Protein AF-A0A7X9G048-F1 (afdb_monomer)

pLDDT: mean 93.12, std 4.34, range [66.12, 98.5]

Structure (mmCIF, N/CA/C/O backbone):
data_AF-A0A7X9G048-F1
#
_entry.id   AF-A0A7X9G048-F1
#
loop_
_atom_site.group_PDB
_atom_site.id
_atom_site.type_symbol
_atom_site.label_atom_id
_atom_site.label_alt_id
_atom_site.label_comp_id
_atom_site.label_asym_id
_atom_site.label_entity_id
_atom_site.label_seq_id
_atom_site.pdbx_PDB_ins_code
_atom_site.Cartn_x
_atom_site.Cartn_y
_atom_site.Cartn_z
_atom_site.occupancy
_atom_site.B_iso_or_equiv
_atom_site.auth_seq_id
_atom_site.auth_comp_id
_atom_site.auth_asym_id
_atom_site.auth_atom_id
_atom_site.pdbx_PDB_model_num
ATOM 1 N N . MET A 1 1 ? -2.944 -0.901 25.483 1.00 92.25 1 MET A N 1
ATOM 2 C CA . MET A 1 1 ? -3.403 -1.793 24.409 1.00 92.25 1 MET A CA 1
ATOM 3 C C . MET A 1 1 ? -2.199 -2.464 23.780 1.00 92.25 1 MET A C 1
ATOM 5 O O . MET A 1 1 ? -1.238 -1.779 23.448 1.00 92.25 1 MET A O 1
ATOM 9 N N . GLU A 1 2 ? -2.254 -3.782 23.648 1.00 95.94 2 GLU A N 1
ATOM 10 C CA . GLU A 1 2 ? -1.214 -4.602 23.025 1.00 95.94 2 GLU A CA 1
ATOM 11 C C . GLU A 1 2 ? -1.831 -5.446 21.908 1.00 95.94 2 GLU A C 1
ATOM 13 O O . GLU A 1 2 ? -2.912 -6.010 22.075 1.00 95.94 2 GLU A O 1
ATOM 18 N N . ILE A 1 3 ? -1.167 -5.527 20.755 1.00 97.44 3 ILE A N 1
ATOM 19 C CA . ILE A 1 3 ? -1.635 -6.344 19.633 1.00 97.44 3 ILE A CA 1
ATOM 20 C C . ILE A 1 3 ? -1.095 -7.766 19.797 1.00 97.44 3 ILE A C 1
ATOM 22 O O . ILE A 1 3 ? 0.092 -8.014 19.612 1.00 97.44 3 ILE A O 1
ATOM 26 N N . ILE A 1 4 ? -1.983 -8.708 20.109 1.00 96.88 4 ILE A N 1
ATOM 27 C CA . ILE A 1 4 ? -1.645 -10.119 20.342 1.00 96.88 4 ILE A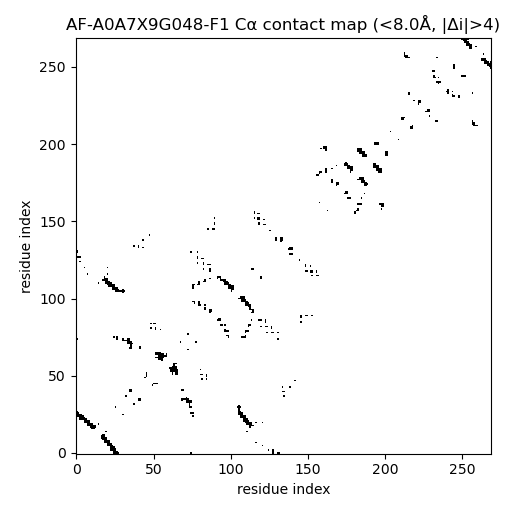 CA 1
ATOM 28 C C . ILE A 1 4 ? -1.464 -10.864 19.016 1.00 96.88 4 ILE A C 1
ATOM 30 O O . ILE A 1 4 ? -0.609 -11.739 18.882 1.00 96.88 4 ILE A O 1
ATOM 34 N N . LYS A 1 5 ? -2.326 -10.577 18.035 1.00 97.06 5 LYS A N 1
ATOM 35 C CA . LYS A 1 5 ? -2.372 -11.328 16.776 1.00 97.06 5 LYS A CA 1
ATOM 36 C C . LYS A 1 5 ? -2.860 -10.459 15.630 1.00 97.06 5 LYS A C 1
ATOM 38 O O . LYS A 1 5 ? -3.783 -9.673 15.817 1.00 97.06 5 LYS A O 1
ATOM 43 N N . ILE A 1 6 ? -2.290 -10.662 14.445 1.00 98.06 6 ILE A N 1
ATOM 44 C CA . ILE A 1 6 ? -2.688 -10.003 13.198 1.00 98.06 6 ILE A CA 1
ATOM 45 C C . ILE A 1 6 ? -2.916 -11.082 12.141 1.00 98.06 6 ILE A C 1
ATOM 47 O O . ILE A 1 6 ? -2.033 -11.894 11.872 1.00 98.06 6 ILE A O 1
ATOM 51 N N . GLU A 1 7 ? -4.111 -11.111 11.559 1.00 97.19 7 GLU A N 1
ATOM 52 C CA . GLU A 1 7 ? -4.518 -12.114 10.575 1.00 97.19 7 GLU A CA 1
ATOM 53 C C . GLU A 1 7 ? -5.131 -11.438 9.342 1.00 97.19 7 GLU A C 1
ATOM 55 O O . GLU A 1 7 ? -6.287 -11.003 9.389 1.00 97.19 7 GLU A O 1
ATOM 60 N N . PRO A 1 8 ? -4.382 -11.337 8.231 1.00 95.62 8 PRO A N 1
ATOM 61 C CA . PRO A 1 8 ? -4.899 -10.794 6.983 1.00 95.62 8 PRO A CA 1
ATOM 62 C C . PRO A 1 8 ? -5.761 -11.814 6.225 1.00 95.62 8 PRO A C 1
ATOM 64 O O . PRO A 1 8 ? -5.409 -12.985 6.078 1.00 95.62 8 PRO A O 1
ATOM 67 N N . PHE A 1 9 ? -6.877 -11.343 5.673 1.00 94.81 9 PHE A N 1
ATOM 68 C CA . PHE A 1 9 ? -7.759 -12.073 4.767 1.00 94.81 9 PHE A CA 1
ATOM 69 C C . PHE A 1 9 ? -7.752 -11.377 3.402 1.00 94.81 9 PHE A C 1
ATOM 71 O O . PHE A 1 9 ? -8.378 -10.337 3.229 1.00 94.81 9 PHE A O 1
ATOM 78 N N . LYS A 1 10 ? -7.079 -11.973 2.408 1.00 87.31 10 LYS A N 1
ATOM 79 C CA . LYS A 1 10 ? -6.816 -11.361 1.085 1.00 87.31 10 LYS A CA 1
ATOM 80 C C . LYS A 1 10 ? -8.028 -11.289 0.137 1.00 87.31 10 LYS A C 1
ATOM 82 O O . LYS A 1 10 ? -7.936 -10.714 -0.942 1.00 87.31 10 LYS A O 1
ATOM 87 N N . GLY A 1 11 ? -9.157 -11.899 0.489 1.00 84.88 11 GLY A N 1
ATOM 88 C CA . GLY A 1 11 ? -10.337 -11.994 -0.374 1.00 84.88 11 GLY A CA 1
ATOM 89 C C . GLY A 1 11 ? -11.613 -12.217 0.426 1.00 84.88 11 GLY A C 1
ATOM 90 O O . GLY A 1 11 ? -11.628 -11.982 1.632 1.00 84.88 11 GLY A O 1
ATOM 91 N N . ARG A 1 12 ? -12.681 -12.687 -0.234 1.00 88.56 12 ARG A N 1
ATOM 92 C CA . ARG A 1 12 ? -13.961 -12.988 0.431 1.00 88.56 12 ARG A CA 1
ATOM 93 C C . ARG A 1 12 ? -13.740 -13.925 1.619 1.00 88.56 12 ARG A C 1
ATOM 95 O O . ARG A 1 12 ? -13.120 -14.975 1.479 1.00 88.56 12 ARG A O 1
ATOM 102 N N . ASN A 1 13 ? -14.264 -13.537 2.770 1.00 93.50 13 ASN A N 1
ATOM 103 C CA . ASN A 1 13 ? -14.082 -14.232 4.035 1.00 93.50 13 ASN A CA 1
ATOM 104 C C . ASN A 1 13 ? -15.350 -14.107 4.896 1.00 93.50 13 ASN A C 1
ATOM 106 O O . ASN A 1 13 ? -16.338 -13.499 4.487 1.00 93.50 13 ASN A O 1
ATOM 110 N N . ILE A 1 14 ? -15.320 -14.694 6.092 1.00 94.50 14 ILE A N 1
ATOM 111 C CA . ILE A 1 14 ? -16.464 -14.719 7.017 1.00 94.50 14 ILE A CA 1
ATOM 112 C C . ILE A 1 14 ? -16.854 -13.337 7.569 1.00 94.50 14 ILE A C 1
ATOM 114 O O . ILE A 1 14 ? -17.956 -13.185 8.086 1.00 94.50 14 ILE A O 1
ATOM 118 N N . TYR A 1 15 ? -15.976 -12.336 7.468 1.00 93.75 15 TYR A N 1
ATOM 119 C CA . TYR A 1 15 ? -16.219 -10.982 7.969 1.00 93.75 15 TYR A CA 1
ATOM 120 C C . TYR A 1 15 ? -16.638 -10.008 6.872 1.00 93.75 15 TYR A C 1
ATOM 122 O O . TYR A 1 15 ? -17.399 -9.087 7.152 1.00 93.75 15 TYR A O 1
ATOM 130 N N . SER A 1 16 ? -16.117 -10.161 5.653 1.00 93.25 16 SER A N 1
ATOM 131 C CA . SER A 1 16 ? -16.371 -9.241 4.544 1.00 93.25 16 SER A CA 1
ATOM 132 C C . SER A 1 16 ? -16.173 -9.906 3.183 1.00 93.25 16 SER A C 1
ATOM 134 O O . SER A 1 16 ? -15.398 -10.849 3.013 1.00 93.25 16 SER A O 1
ATOM 136 N N . HIS A 1 17 ? -16.842 -9.363 2.166 1.00 91.25 17 HIS A N 1
ATOM 137 C CA . HIS A 1 17 ? -16.561 -9.696 0.769 1.00 91.25 17 HIS A CA 1
ATOM 138 C C . HIS A 1 17 ? -15.293 -9.015 0.227 1.00 91.25 17 HIS A C 1
ATOM 140 O O . HIS A 1 17 ? -14.876 -9.325 -0.891 1.00 91.25 17 HIS A O 1
ATOM 146 N N . ARG A 1 18 ? -14.700 -8.098 0.999 1.00 91.19 18 ARG A N 1
ATOM 147 C CA . ARG A 1 18 ? -13.472 -7.359 0.686 1.00 91.19 18 ARG A CA 1
ATOM 148 C C . ARG A 1 18 ? -12.297 -7.871 1.537 1.00 91.19 18 ARG A C 1
ATOM 150 O O . ARG A 1 18 ? -12.547 -8.539 2.547 1.00 91.19 18 ARG A O 1
ATOM 157 N N . PRO A 1 19 ? -11.040 -7.569 1.161 1.00 94.06 19 PRO A N 1
ATOM 158 C CA . PRO A 1 19 ? -9.888 -7.875 1.998 1.00 94.06 19 PRO A CA 1
ATOM 159 C C . PRO A 1 19 ? -9.966 -7.148 3.343 1.00 94.06 19 PRO A C 1
ATOM 161 O O . PRO A 1 19 ? -10.260 -5.953 3.387 1.00 94.06 19 PRO A O 1
ATOM 164 N N . VAL A 1 20 ? -9.729 -7.868 4.438 1.00 97.56 20 VAL A N 1
ATOM 165 C CA . VAL A 1 20 ? -9.747 -7.314 5.802 1.00 97.56 20 VAL A CA 1
ATOM 166 C C . VAL A 1 20 ? -8.634 -7.915 6.647 1.00 97.56 20 VAL A C 1
ATOM 168 O O . VAL A 1 20 ? -8.243 -9.059 6.428 1.00 97.56 20 VAL A O 1
ATOM 171 N N . ILE A 1 21 ? -8.149 -7.182 7.640 1.00 98.06 21 ILE A N 1
ATOM 172 C CA . ILE A 1 21 ? -7.293 -7.719 8.700 1.00 98.06 21 ILE A CA 1
ATOM 173 C C . ILE A 1 21 ? -8.158 -7.918 9.941 1.00 98.06 21 ILE A C 1
ATOM 175 O O . ILE A 1 21 ? -8.914 -7.023 10.311 1.00 98.06 21 ILE A O 1
ATOM 179 N N . ARG A 1 22 ? -8.043 -9.084 10.587 1.00 97.81 22 ARG A N 1
ATOM 180 C CA . ARG A 1 22 ? -8.502 -9.297 11.963 1.00 97.81 22 ARG A CA 1
ATOM 181 C C . ARG A 1 22 ? -7.307 -9.167 12.893 1.00 97.81 22 ARG A C 1
ATOM 183 O O . ARG A 1 22 ? -6.389 -9.982 12.832 1.00 97.81 22 ARG A O 1
ATOM 190 N N . ALA A 1 23 ? -7.351 -8.190 13.782 1.00 98.06 23 ALA A N 1
ATOM 191 C CA . ALA A 1 23 ? -6.406 -8.056 14.874 1.00 98.06 23 ALA A CA 1
ATOM 192 C C . ALA A 1 23 ? -7.049 -8.475 16.196 1.00 98.06 23 ALA A C 1
ATOM 194 O O . ALA A 1 23 ? -8.199 -8.130 16.456 1.00 98.06 23 ALA A O 1
ATOM 195 N N . ALA A 1 24 ? -6.323 -9.216 17.027 1.00 97.38 24 ALA A N 1
ATOM 196 C CA . ALA A 1 24 ? -6.672 -9.415 18.429 1.00 97.38 24 ALA A CA 1
ATOM 197 C C . ALA A 1 24 ? -5.854 -8.431 19.267 1.00 97.38 24 ALA A C 1
ATOM 199 O O . ALA A 1 24 ? -4.625 -8.453 19.198 1.00 97.38 24 ALA A O 1
ATOM 200 N N . ALA A 1 25 ? -6.531 -7.579 20.029 1.00 97.06 25 ALA A N 1
ATOM 201 C CA . ALA A 1 25 ? -5.918 -6.571 20.879 1.00 97.06 25 ALA A CA 1
ATOM 202 C C . ALA A 1 25 ? -6.322 -6.794 22.339 1.00 97.06 25 ALA A C 1
ATOM 204 O O . ALA A 1 25 ? -7.510 -6.931 22.628 1.00 97.06 25 ALA A O 1
ATOM 205 N N . ASP A 1 26 ? -5.345 -6.811 23.242 1.00 96.50 26 ASP A N 1
ATOM 206 C CA . ASP A 1 26 ? -5.576 -6.802 24.683 1.00 96.50 26 ASP A CA 1
ATOM 207 C C . ASP A 1 26 ? -5.651 -5.356 25.178 1.00 96.50 26 ASP A C 1
ATOM 209 O O . ASP A 1 26 ? -4.715 -4.567 25.005 1.00 96.50 26 ASP A O 1
ATOM 213 N N . LEU A 1 27 ? -6.777 -4.987 25.780 1.00 94.44 27 LEU A N 1
ATOM 214 C CA . LEU A 1 27 ? -6.971 -3.671 26.382 1.00 94.44 27 LEU A CA 1
ATOM 215 C C . LEU A 1 27 ? -6.442 -3.595 27.824 1.00 94.44 27 LEU A C 1
ATOM 217 O O . LEU A 1 27 ? -6.366 -2.495 28.376 1.00 94.44 27 LEU A O 1
ATOM 221 N N . GLY A 1 28 ? -6.037 -4.723 28.417 1.00 93.12 28 GLY A N 1
ATOM 222 C CA . GLY A 1 28 ? -5.557 -4.801 29.793 1.00 93.12 28 GLY A CA 1
ATOM 223 C C . GLY A 1 28 ? -6.611 -4.316 30.788 1.00 93.12 28 GLY A C 1
ATOM 224 O O . GLY A 1 28 ? -7.798 -4.593 30.636 1.00 93.12 28 GLY A O 1
ATOM 225 N N . GLU A 1 29 ? -6.193 -3.546 31.791 1.00 91.31 29 GLU A N 1
ATOM 226 C CA . GLU A 1 29 ? -7.087 -3.024 32.840 1.00 91.31 29 GLU A CA 1
ATOM 227 C C . GLU A 1 29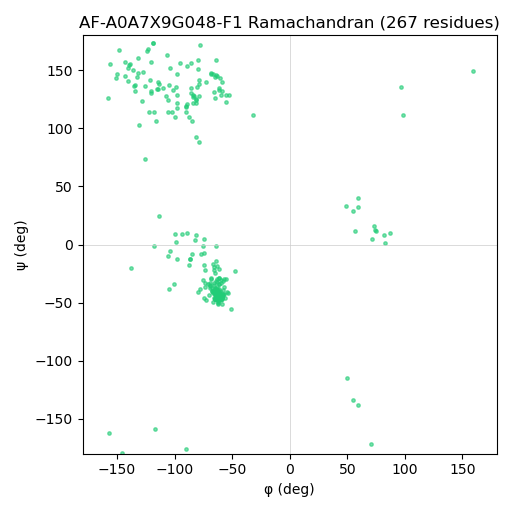 ? -8.139 -2.029 32.319 1.00 91.31 29 GLU A C 1
ATOM 229 O O . GLU A 1 29 ? -9.172 -1.831 32.952 1.00 91.31 29 GLU A O 1
ATOM 234 N N . LEU A 1 30 ? -7.918 -1.436 31.141 1.00 90.00 30 LEU A N 1
ATOM 235 C CA . LEU A 1 30 ? -8.809 -0.435 30.546 1.00 90.00 30 LEU A CA 1
ATOM 236 C C . LEU A 1 30 ? -9.903 -1.047 29.658 1.00 90.00 30 LEU A C 1
ATOM 238 O O . LEU A 1 30 ? -10.594 -0.320 28.943 1.00 90.00 30 LEU A O 1
ATOM 242 N N . TYR A 1 31 ? -10.072 -2.372 29.681 1.00 88.69 31 TYR A N 1
ATOM 243 C CA . TYR A 1 31 ? -11.005 -3.070 28.795 1.00 88.69 31 TYR A CA 1
ATOM 244 C C . TYR A 1 31 ? -12.468 -2.642 28.941 1.00 88.69 31 TYR A C 1
ATOM 246 O O . TYR A 1 31 ? -13.198 -2.666 27.950 1.00 88.69 31 TYR A O 1
ATOM 254 N N . ASP A 1 32 ? -12.869 -2.233 30.147 1.00 89.75 32 ASP A N 1
ATOM 255 C CA . ASP A 1 32 ? -14.199 -1.695 30.448 1.00 89.75 32 ASP A CA 1
ATOM 256 C C . ASP A 1 32 ? -14.144 -0.208 30.839 1.00 89.75 32 ASP A C 1
ATOM 258 O O . ASP A 1 32 ? -14.995 0.300 31.560 1.00 89.75 32 ASP A O 1
ATOM 262 N N . THR A 1 33 ? -13.113 0.518 30.392 1.00 93.19 33 THR A N 1
ATOM 263 C CA . THR A 1 33 ? -13.001 1.968 30.608 1.00 93.19 33 THR A CA 1
ATOM 264 C C . THR A 1 33 ? -13.441 2.723 29.350 1.00 93.19 33 THR A C 1
ATOM 266 O O . THR A 1 33 ? -12.724 2.710 28.344 1.00 93.19 33 THR A O 1
ATOM 269 N N . PRO A 1 34 ? -14.599 3.411 29.368 1.00 94.44 34 PRO A N 1
ATOM 270 C CA . PRO A 1 34 ? -15.012 4.280 28.273 1.00 94.44 34 PRO A CA 1
ATOM 271 C C . PRO A 1 34 ? -14.049 5.456 28.093 1.00 94.44 34 PRO A C 1
ATOM 273 O O . PRO A 1 34 ? -13.582 6.045 29.067 1.00 94.44 34 PRO A O 1
ATOM 276 N N . THR A 1 35 ? -13.833 5.883 26.852 1.00 93.88 35 THR A N 1
ATOM 277 C CA . THR A 1 35 ? -12.867 6.936 26.494 1.00 93.88 35 THR A CA 1
ATOM 278 C C . THR A 1 35 ? -13.121 8.267 27.195 1.00 93.88 35 THR A C 1
ATOM 280 O O . THR A 1 35 ? -12.169 8.947 27.556 1.00 93.88 35 THR A O 1
ATOM 283 N N . ARG A 1 36 ? -14.385 8.607 27.491 1.00 92.56 36 ARG A N 1
ATOM 284 C CA . ARG A 1 36 ? -14.753 9.809 28.267 1.00 92.56 36 ARG A CA 1
ATOM 285 C C . ARG A 1 36 ? -14.190 9.839 29.694 1.00 92.56 36 ARG A C 1
ATOM 287 O O . ARG A 1 36 ? -14.157 10.896 30.312 1.00 92.56 36 ARG A O 1
ATOM 294 N N . GLN A 1 37 ? -13.820 8.683 30.250 1.00 93.38 37 GLN A N 1
ATOM 295 C CA . GLN A 1 37 ? -13.204 8.581 31.577 1.00 93.38 37 GLN A CA 1
ATOM 296 C C . GLN A 1 37 ? -11.680 8.748 31.514 1.00 93.38 37 GLN A C 1
ATOM 298 O O . GLN A 1 37 ? -11.037 8.935 32.545 1.00 93.38 37 GLN A O 1
ATOM 303 N N . ILE A 1 38 ? -11.097 8.709 30.313 1.00 92.31 38 ILE A N 1
ATOM 304 C CA . ILE A 1 38 ? -9.676 8.938 30.083 1.00 92.31 38 ILE A CA 1
ATOM 305 C C . ILE A 1 38 ? -9.489 10.435 29.839 1.00 92.31 38 ILE A C 1
ATOM 307 O O . ILE A 1 38 ? -9.976 10.997 28.858 1.00 92.31 38 ILE A O 1
ATOM 311 N N . ARG A 1 39 ? -8.797 11.095 30.766 1.00 92.38 39 ARG A N 1
ATOM 312 C CA . ARG A 1 39 ? -8.645 12.552 30.778 1.00 92.38 39 ARG A CA 1
ATOM 313 C C . ARG A 1 39 ? -8.067 13.086 29.461 1.00 92.38 39 ARG A C 1
ATOM 315 O O . ARG A 1 39 ? -7.006 12.644 29.027 1.00 92.38 39 ARG A O 1
ATOM 322 N N . ASP A 1 40 ? -8.743 14.083 28.889 1.00 91.88 40 ASP A N 1
ATOM 323 C CA . ASP A 1 40 ? -8.389 14.796 27.651 1.00 91.88 40 ASP A CA 1
ATOM 324 C C . ASP A 1 40 ? -8.219 13.892 26.407 1.00 91.88 40 ASP A C 1
ATOM 326 O O . ASP A 1 40 ? -7.664 14.326 25.394 1.00 91.88 40 ASP A O 1
ATOM 330 N N . PHE A 1 41 ? -8.618 12.616 26.471 1.00 94.44 41 PHE A N 1
ATOM 331 C CA . PHE A 1 41 ? -8.329 11.646 25.413 1.00 94.44 41 PHE A CA 1
ATOM 332 C C . PHE A 1 41 ? -9.063 11.993 24.118 1.00 94.44 41 PHE A C 1
ATOM 334 O O . PHE A 1 41 ? -8.455 12.046 23.048 1.00 94.44 41 PHE A O 1
ATOM 341 N N . ASN A 1 42 ? -10.366 12.257 24.224 1.00 94.06 42 ASN A N 1
ATOM 342 C CA . ASN A 1 42 ? -11.228 12.530 23.081 1.00 94.06 42 ASN A CA 1
ATOM 343 C C . ASN A 1 42 ? -10.804 13.815 22.354 1.00 94.06 42 ASN A C 1
ATOM 345 O O . ASN A 1 42 ? -10.705 13.826 21.127 1.00 94.06 42 ASN A O 1
ATOM 349 N N . GLU A 1 43 ? -10.513 14.884 23.102 1.00 92.81 43 GLU A N 1
ATOM 350 C CA . GLU A 1 43 ? -10.098 16.169 22.542 1.00 92.81 43 GLU A CA 1
ATOM 351 C C . GLU A 1 43 ? -8.752 16.052 21.823 1.00 92.81 43 GLU A C 1
ATOM 353 O O . GLU A 1 43 ? -8.622 16.501 20.684 1.00 92.81 43 GLU A O 1
ATOM 358 N N . ARG A 1 44 ? -7.759 15.404 22.450 1.00 93.75 44 ARG A N 1
ATOM 359 C CA . ARG A 1 44 ? -6.430 15.201 21.844 1.00 93.75 44 ARG A CA 1
ATOM 360 C C . ARG A 1 44 ? -6.508 14.336 20.590 1.00 93.75 44 ARG A C 1
ATOM 362 O O . ARG A 1 44 ? -5.822 14.620 19.609 1.00 93.75 44 ARG A O 1
ATOM 369 N N . LEU A 1 45 ? -7.357 13.308 20.604 1.00 94.75 45 LEU A N 1
ATOM 370 C CA . LEU A 1 45 ? -7.570 12.437 19.455 1.00 94.75 45 LEU A CA 1
ATOM 371 C C . LEU A 1 45 ? -8.139 13.211 18.257 1.00 94.75 45 LEU A C 1
ATOM 373 O O . LEU A 1 45 ? -7.577 13.131 17.167 1.00 94.75 45 LEU A O 1
ATOM 377 N N . LEU A 1 46 ? -9.212 13.981 18.460 1.00 94.25 46 LEU A N 1
ATOM 378 C CA . LEU A 1 46 ? -9.850 14.757 17.389 1.00 94.25 46 LEU A CA 1
ATOM 379 C C . LEU A 1 46 ? -8.974 15.913 16.885 1.00 94.25 46 LEU A C 1
ATOM 381 O O . LEU A 1 46 ? -9.057 16.270 15.715 1.00 94.25 46 LEU A O 1
ATOM 385 N N . GLN A 1 47 ? -8.115 16.485 17.734 1.00 92.88 47 GLN A N 1
ATOM 386 C CA . GLN A 1 47 ? -7.131 17.483 17.299 1.00 92.88 47 GLN A CA 1
ATOM 387 C C . GLN A 1 47 ? -6.069 16.881 16.371 1.00 92.88 47 GLN A C 1
ATOM 389 O O . GLN A 1 47 ? -5.678 17.510 15.391 1.00 92.88 47 GLN A O 1
ATOM 394 N N . MET A 1 48 ? -5.602 15.670 16.677 1.00 93.56 48 MET A N 1
ATOM 395 C CA . MET A 1 48 ? -4.554 14.989 15.914 1.00 93.56 48 MET A CA 1
ATOM 396 C C . MET A 1 48 ? -5.079 14.365 14.614 1.00 93.56 48 MET A C 1
ATOM 398 O O . MET A 1 48 ? -4.394 14.389 13.592 1.00 93.56 48 MET A O 1
ATOM 402 N N . LEU A 1 49 ? -6.285 13.798 14.660 1.00 95.06 49 LEU A N 1
ATOM 403 C CA . LEU A 1 49 ? -6.943 13.106 13.554 1.00 95.06 49 LEU A CA 1
ATOM 404 C C . LEU A 1 49 ? -8.337 13.711 13.314 1.00 95.06 49 LEU A C 1
ATOM 406 O O . LEU A 1 49 ? -9.352 13.105 13.667 1.00 95.06 49 LEU A O 1
ATOM 410 N N . PRO A 1 50 ? -8.415 14.920 12.728 1.00 94.06 50 PRO A N 1
ATOM 411 C CA . PRO A 1 50 ? -9.676 15.642 12.583 1.00 94.06 50 PRO A CA 1
ATOM 412 C C . PRO A 1 50 ? -10.679 14.962 11.641 1.00 94.06 50 PRO A C 1
ATOM 414 O O . PRO A 1 50 ? -11.878 15.210 11.771 1.00 94.06 50 PRO A O 1
ATOM 417 N N . GLY A 1 51 ? -10.243 14.091 10.721 1.00 94.12 51 GLY A N 1
ATOM 418 C CA . GLY A 1 51 ? -11.151 13.342 9.843 1.00 94.12 51 GLY A CA 1
ATOM 419 C C . GLY A 1 51 ? -12.050 12.361 10.599 1.00 94.12 51 GLY A C 1
ATOM 420 O O . GLY A 1 51 ? -13.198 12.157 10.196 1.00 94.12 51 GLY A O 1
ATOM 421 N N . LEU A 1 52 ? -11.628 11.900 11.786 1.00 94.81 52 LEU A N 1
ATOM 422 C CA . LEU A 1 52 ? -12.461 11.093 12.686 1.00 94.81 52 LEU A CA 1
ATOM 423 C C . LEU A 1 52 ? -13.781 11.784 13.040 1.00 94.81 52 LEU A C 1
ATOM 425 O O . LEU A 1 52 ? -14.788 11.108 13.247 1.00 94.81 52 LEU A O 1
ATOM 429 N N . ALA A 1 53 ? -13.812 13.121 13.062 1.00 93.00 53 ALA A N 1
ATOM 430 C CA . ALA A 1 53 ? -15.027 13.880 13.340 1.00 93.00 53 ALA A CA 1
ATOM 431 C C . ALA A 1 53 ? -16.132 13.665 12.291 1.00 93.00 53 ALA A C 1
ATOM 433 O O . ALA A 1 53 ? -17.290 13.957 12.567 1.00 93.00 53 ALA A O 1
ATOM 434 N N . LYS A 1 54 ? -15.784 13.155 11.104 1.00 92.25 54 LYS A N 1
ATOM 435 C CA . LYS A 1 54 ? -16.711 12.859 10.003 1.00 92.25 54 LYS A CA 1
ATOM 436 C C . LYS A 1 54 ? -17.010 11.369 9.864 1.00 92.25 54 LYS A C 1
ATOM 438 O O . LYS A 1 54 ? -17.861 10.983 9.070 1.00 92.25 54 LYS A O 1
ATOM 443 N N . HIS A 1 55 ? -16.348 10.503 10.628 1.00 92.94 55 HIS A N 1
ATOM 444 C CA . HIS A 1 55 ? -16.531 9.063 10.482 1.00 92.94 55 HIS A CA 1
ATOM 445 C C . HIS A 1 55 ? -17.974 8.633 10.774 1.00 92.94 55 HIS A C 1
ATOM 447 O O . HIS A 1 55 ? -18.585 9.022 11.775 1.00 92.94 55 HIS A O 1
ATOM 453 N N . VAL A 1 56 ? -18.499 7.783 9.892 1.00 88.62 56 VAL A N 1
ATOM 454 C CA . VAL A 1 56 ? -19.775 7.092 10.079 1.00 88.62 56 VAL A CA 1
ATOM 455 C C . VAL A 1 56 ? -19.520 5.847 10.924 1.00 88.62 56 VAL A C 1
ATOM 457 O O . VAL A 1 56 ? -18.647 5.047 10.593 1.00 88.62 56 VAL A O 1
ATOM 460 N N . CYS A 1 57 ? -20.282 5.661 12.001 1.00 86.81 57 CYS A N 1
ATOM 461 C CA . CYS A 1 57 ? -20.242 4.441 12.814 1.00 86.81 57 CYS A CA 1
ATOM 462 C C . CYS A 1 57 ? -21.602 3.716 12.775 1.00 86.81 57 CYS A C 1
ATOM 464 O O . CYS A 1 57 ? -22.429 3.958 11.897 1.00 86.81 57 CYS A O 1
ATOM 466 N N . SER A 1 58 ? -21.875 2.857 13.763 1.00 78.94 58 SER A N 1
ATOM 467 C CA . SER A 1 58 ? -23.172 2.196 13.986 1.00 78.94 58 SER A CA 1
ATOM 468 C C . SER A 1 58 ? -24.417 3.098 13.929 1.00 78.94 58 SER A C 1
ATOM 470 O O . SER A 1 58 ? -25.504 2.574 13.711 1.00 78.94 58 SER A O 1
ATOM 472 N N . LEU A 1 59 ? -24.285 4.412 14.139 1.00 78.38 59 LEU A N 1
ATOM 473 C CA . LEU A 1 59 ? -25.394 5.372 14.064 1.00 78.38 59 LEU A CA 1
ATOM 474 C C . LEU A 1 59 ? -25.841 5.680 12.621 1.00 78.38 59 LEU A C 1
ATOM 476 O O . LEU A 1 59 ? -26.959 6.139 12.412 1.00 78.38 59 LEU A O 1
ATOM 480 N N . GLY A 1 60 ? -25.008 5.382 11.617 1.00 85.75 60 GLY A N 1
ATOM 481 C CA . GLY A 1 60 ? -25.396 5.425 10.204 1.00 85.75 60 GLY A CA 1
ATOM 482 C C . GLY A 1 60 ? -25.363 6.802 9.530 1.00 85.75 60 GLY A C 1
ATOM 483 O O . GLY A 1 60 ? -25.799 6.904 8.386 1.00 85.75 60 GLY A O 1
ATOM 484 N N . TYR A 1 61 ? -24.834 7.839 10.186 1.00 86.81 61 TYR A N 1
ATOM 485 C CA . TYR A 1 61 ? -24.641 9.177 9.609 1.00 86.81 61 TYR A CA 1
ATOM 486 C C . TYR A 1 61 ? -23.231 9.735 9.858 1.00 86.81 61 TYR A C 1
ATOM 488 O O . TYR A 1 61 ? -22.504 9.266 10.739 1.00 86.81 61 TYR A O 1
ATOM 496 N N . GLU A 1 62 ? -22.844 10.729 9.051 1.00 91.56 62 GLU A N 1
ATOM 497 C CA . GLU A 1 62 ? -21.555 11.429 9.141 1.00 91.56 62 GLU A CA 1
ATOM 498 C C . GLU A 1 62 ? -21.397 12.102 10.510 1.00 91.56 62 GLU A C 1
ATOM 500 O O . GLU A 1 62 ? -22.285 12.818 10.966 1.00 91.56 62 GLU A O 1
ATOM 505 N N . GLY A 1 63 ? -20.270 11.849 11.175 1.00 89.94 63 GLY A N 1
ATOM 506 C CA . GLY A 1 63 ? -19.997 12.349 12.525 1.00 89.94 63 GLY A CA 1
ATOM 507 C C . GLY A 1 63 ? -20.606 11.529 13.660 1.00 89.94 63 GLY A C 1
ATOM 508 O O . GLY A 1 63 ? -20.349 11.824 14.828 1.00 89.94 63 GLY A O 1
ATOM 509 N N . GLY A 1 64 ? -21.308 10.433 13.350 1.00 90.50 64 GLY A N 1
ATOM 510 C CA . GLY A 1 64 ? -21.794 9.496 14.363 1.00 90.50 64 GLY A CA 1
ATOM 511 C C . GLY A 1 64 ? -20.674 8.926 15.247 1.00 90.50 64 GLY A C 1
ATOM 512 O O . GLY A 1 64 ? -20.895 8.664 16.428 1.00 90.50 64 GLY A O 1
ATOM 513 N N . PHE A 1 65 ? -19.444 8.785 14.733 1.00 93.44 65 PHE A N 1
ATOM 514 C CA . PHE A 1 65 ? -18.314 8.373 15.572 1.00 93.44 65 PHE A CA 1
ATOM 515 C C . PHE A 1 65 ? -17.942 9.424 16.630 1.00 93.44 65 PHE A C 1
ATOM 517 O O . PHE A 1 65 ? -17.694 9.05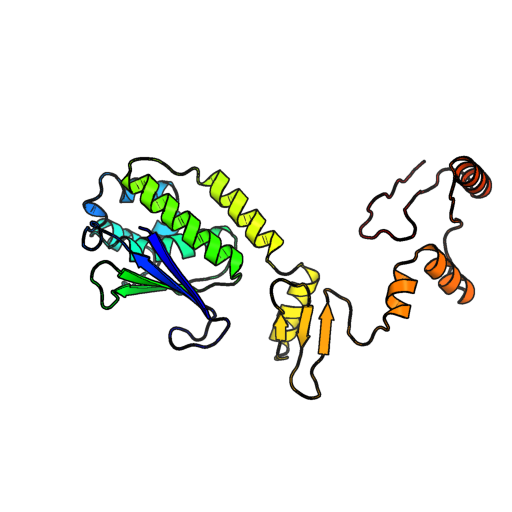9 17.776 1.00 93.44 65 PHE A O 1
ATOM 524 N N . ALA A 1 66 ? -17.937 10.715 16.283 1.00 92.50 66 ALA A N 1
ATOM 525 C CA . ALA A 1 66 ? -17.624 11.789 17.228 1.00 92.50 66 ALA A CA 1
ATOM 526 C C . ALA A 1 66 ? -18.651 11.860 18.366 1.00 92.50 66 ALA A C 1
ATOM 528 O O . ALA A 1 66 ? -18.284 12.049 19.526 1.00 92.50 66 ALA A O 1
ATOM 529 N N . GLU A 1 67 ? -19.925 11.633 18.046 1.00 92.38 67 GLU A N 1
ATOM 530 C CA . GLU A 1 67 ? -20.992 11.523 19.040 1.00 92.38 67 GLU A CA 1
ATOM 531 C C . GLU A 1 67 ? -20.764 10.332 19.981 1.00 92.38 67 GLU A C 1
ATOM 533 O O . GLU A 1 67 ? -20.745 10.504 21.199 1.00 92.38 67 GLU A O 1
ATOM 538 N N . ARG A 1 68 ? -20.461 9.141 19.442 1.00 92.50 68 ARG A N 1
ATOM 539 C CA . ARG A 1 68 ? -20.119 7.961 20.263 1.00 92.50 68 ARG A CA 1
ATOM 540 C C . ARG A 1 68 ? -18.871 8.168 21.112 1.00 92.50 68 ARG A C 1
ATOM 542 O O . ARG A 1 68 ? -18.781 7.640 22.220 1.00 92.50 68 ARG A O 1
ATOM 549 N N . LEU A 1 69 ? -17.903 8.922 20.604 1.00 93.00 69 LEU A N 1
ATOM 550 C CA . LEU A 1 69 ? -16.701 9.278 21.341 1.00 93.00 69 LEU A CA 1
ATOM 551 C C . LEU A 1 69 ? -17.056 10.156 22.554 1.00 93.00 69 LEU A C 1
ATOM 553 O O . LEU A 1 69 ? -16.580 9.876 23.656 1.00 93.00 69 LEU A O 1
ATOM 557 N N . ALA A 1 70 ? -17.945 11.142 22.380 1.00 91.50 70 ALA A N 1
ATOM 558 C CA . ALA A 1 70 ? -18.453 11.999 23.454 1.00 91.50 70 ALA A CA 1
ATOM 559 C C . ALA A 1 70 ? -19.306 11.233 24.485 1.00 91.50 70 ALA A C 1
ATOM 561 O O . ALA A 1 70 ? -19.152 11.444 25.690 1.00 91.50 70 ALA A O 1
ATOM 562 N N . GLU A 1 71 ? -20.151 10.295 24.043 1.00 92.50 71 GLU A N 1
ATOM 563 C CA . GLU A 1 71 ? -20.892 9.387 24.936 1.00 92.50 71 GLU A CA 1
ATOM 564 C C . GLU A 1 71 ? -19.962 8.499 25.775 1.00 92.50 71 GLU A C 1
ATOM 566 O O . GLU A 1 71 ? -20.305 8.126 26.902 1.00 92.50 71 GLU A O 1
ATOM 571 N N . GLY A 1 72 ? -18.778 8.198 25.239 1.00 91.62 72 GLY A N 1
ATOM 572 C CA . GLY A 1 72 ? -17.810 7.256 25.776 1.00 91.62 72 GLY A CA 1
ATOM 573 C C . GLY A 1 72 ? -17.914 5.908 25.071 1.00 91.62 72 GLY A C 1
ATOM 574 O O . GLY A 1 72 ? -18.867 5.158 25.268 1.00 91.62 72 GLY A O 1
ATOM 575 N N . THR A 1 73 ? -16.888 5.573 24.292 1.00 93.50 73 THR A N 1
ATOM 576 C CA . THR A 1 73 ? -16.740 4.273 23.620 1.00 93.50 73 THR A CA 1
ATOM 577 C C . THR A 1 73 ? -15.475 3.562 24.108 1.00 93.50 73 THR A C 1
ATOM 579 O O . THR A 1 73 ? -14.693 4.137 24.853 1.00 93.50 73 THR A O 1
ATOM 582 N N . TYR A 1 74 ? -15.248 2.313 23.707 1.00 94.50 74 TYR A N 1
ATOM 583 C CA . TYR A 1 74 ? -14.069 1.538 24.106 1.00 94.50 74 TYR A CA 1
ATOM 584 C C . TYR A 1 74 ? -12.877 1.718 23.159 1.00 94.50 74 TYR A C 1
ATOM 586 O O . TYR A 1 74 ? -13.052 1.959 21.961 1.00 94.50 74 TYR A O 1
ATOM 594 N N . LEU A 1 75 ? -11.664 1.533 23.690 1.00 95.62 75 LEU A N 1
ATOM 595 C CA . LEU A 1 75 ? -10.395 1.749 22.980 1.00 95.62 75 LEU A CA 1
ATOM 596 C C . LEU A 1 75 ? -10.258 0.922 21.696 1.00 95.62 75 LEU A C 1
ATOM 598 O O . LEU A 1 75 ? -9.746 1.434 20.707 1.00 95.62 75 LEU A O 1
ATOM 602 N N . ALA A 1 76 ? -10.755 -0.317 21.670 1.00 95.88 76 ALA A N 1
ATOM 603 C CA . ALA A 1 76 ? -10.711 -1.146 20.464 1.00 95.88 76 ALA A CA 1
ATOM 604 C C . ALA A 1 76 ? -11.550 -0.555 19.312 1.00 95.88 76 ALA A C 1
ATOM 606 O O . ALA A 1 76 ? -11.116 -0.562 18.163 1.00 95.88 76 ALA A O 1
ATOM 607 N N . HIS A 1 77 ? -12.714 0.026 19.624 1.00 95.88 77 HIS A N 1
ATOM 608 C CA . HIS A 1 77 ? -13.554 0.708 18.633 1.00 95.88 77 HIS A CA 1
ATOM 609 C C . HIS A 1 77 ? -12.918 2.024 18.167 1.00 95.88 77 HIS A C 1
ATOM 611 O O . HIS A 1 77 ? -13.025 2.388 17.000 1.00 95.88 77 HIS A O 1
ATOM 617 N N . VAL A 1 78 ? -12.204 2.725 19.053 1.00 96.69 78 VAL A N 1
ATOM 618 C CA . VAL A 1 78 ? -11.401 3.889 18.655 1.00 96.69 78 VAL A CA 1
ATOM 619 C C . VAL A 1 78 ? -10.271 3.476 17.714 1.00 96.69 78 VAL A C 1
ATOM 621 O O . VAL A 1 78 ? -10.095 4.097 16.670 1.00 96.69 78 VAL A O 1
ATOM 624 N N . ALA A 1 79 ? -9.544 2.410 18.052 1.00 97.56 79 ALA A N 1
ATOM 625 C CA . ALA A 1 79 ? -8.447 1.896 17.245 1.00 97.56 79 ALA A CA 1
ATOM 626 C C . ALA A 1 79 ? -8.908 1.539 15.825 1.00 97.56 79 ALA A C 1
ATOM 628 O O . ALA A 1 79 ? -8.242 1.905 14.862 1.00 97.56 79 ALA A O 1
ATOM 629 N N . GLU A 1 80 ? -10.075 0.905 15.685 1.00 97.69 80 GLU A N 1
ATOM 630 C CA . GLU A 1 80 ? -10.710 0.631 14.390 1.00 97.69 80 GLU A CA 1
ATOM 631 C C . GLU A 1 80 ? -10.810 1.886 13.511 1.00 97.69 80 GLU A C 1
ATOM 633 O O . GLU A 1 80 ? -10.300 1.910 12.389 1.00 97.69 80 GLU A O 1
ATOM 638 N N . HIS A 1 81 ? -11.427 2.950 14.030 1.00 97.69 81 HIS A N 1
ATOM 639 C CA . HIS A 1 81 ? -11.612 4.186 13.276 1.00 97.69 81 HIS A CA 1
ATOM 640 C C . HIS A 1 81 ? -10.294 4.925 13.030 1.00 97.69 81 HIS A C 1
ATOM 642 O O . HIS A 1 81 ? -10.125 5.494 11.955 1.00 97.69 81 HIS A O 1
ATOM 648 N N . MET A 1 82 ? -9.346 4.887 13.971 1.00 98.00 82 MET A N 1
ATOM 649 C CA . MET A 1 82 ? -8.013 5.461 13.767 1.00 98.00 82 MET A CA 1
ATOM 650 C C . MET A 1 82 ? -7.256 4.757 12.637 1.00 98.00 82 MET A C 1
ATOM 652 O O . MET A 1 82 ? -6.625 5.425 11.825 1.00 98.00 82 MET A O 1
ATOM 656 N N . VAL A 1 83 ? -7.338 3.425 12.543 1.00 98.19 83 VAL A N 1
ATOM 657 C CA . VAL A 1 83 ? -6.691 2.671 11.458 1.00 98.19 83 VAL A CA 1
ATOM 658 C C . VAL A 1 83 ? -7.308 3.022 10.105 1.00 98.19 83 VAL A C 1
ATOM 660 O O . VAL A 1 83 ? -6.578 3.202 9.131 1.00 98.19 83 VAL A O 1
ATOM 663 N N . LEU A 1 84 ? -8.635 3.152 10.028 1.00 97.69 84 LEU A N 1
ATOM 664 C CA . LEU A 1 84 ? -9.312 3.584 8.801 1.00 97.69 84 LEU A CA 1
ATOM 665 C C . LEU A 1 84 ? -8.924 5.017 8.404 1.00 97.69 84 LEU A C 1
ATOM 667 O O . LEU A 1 84 ? -8.633 5.255 7.236 1.00 97.69 84 LEU A O 1
ATOM 671 N N . GLU A 1 85 ? -8.846 5.941 9.365 1.00 97.75 85 GLU A N 1
ATOM 672 C CA . GLU A 1 85 ? -8.429 7.330 9.122 1.00 97.75 85 GLU A CA 1
ATOM 673 C C . GLU A 1 85 ? -6.983 7.406 8.617 1.00 97.75 85 GLU A C 1
ATOM 675 O O . GLU A 1 85 ? -6.714 8.074 7.621 1.00 97.75 85 GLU A O 1
ATOM 680 N N . LEU A 1 86 ? -6.041 6.690 9.249 1.00 97.94 86 LEU A N 1
ATOM 681 C CA . LEU A 1 86 ? -4.648 6.668 8.790 1.00 97.94 86 LEU A CA 1
ATOM 682 C C . LEU A 1 86 ? -4.532 6.104 7.371 1.00 97.94 86 LEU A C 1
ATOM 684 O O . LEU A 1 86 ? -3.810 6.667 6.553 1.00 97.94 86 LEU A O 1
ATOM 688 N N . GLN A 1 87 ? -5.275 5.043 7.045 1.00 97.88 87 GLN A N 1
ATOM 689 C CA . GLN A 1 87 ? -5.329 4.530 5.675 1.00 97.88 87 GLN A CA 1
ATOM 690 C C . GLN A 1 87 ? -5.921 5.559 4.696 1.00 97.88 87 GLN A C 1
ATOM 692 O O . GLN A 1 87 ? -5.392 5.719 3.596 1.00 97.88 87 GLN A O 1
ATOM 697 N N . GLY A 1 88 ? -6.963 6.292 5.100 1.00 96.50 88 GLY A N 1
ATOM 698 C CA . GLY A 1 88 ? -7.557 7.371 4.308 1.00 96.50 88 GLY A CA 1
ATOM 699 C C . GLY A 1 88 ? -6.584 8.522 4.037 1.00 96.50 88 GLY A C 1
ATOM 700 O O . GLY A 1 88 ? -6.496 8.998 2.907 1.00 96.50 88 GLY A O 1
ATOM 701 N N . ILE A 1 89 ? -5.777 8.912 5.030 1.00 96.31 89 ILE A N 1
ATOM 702 C CA . ILE A 1 89 ? -4.709 9.918 4.882 1.00 96.31 89 ILE A CA 1
ATOM 703 C C . ILE A 1 89 ? -3.657 9.473 3.854 1.00 96.31 89 ILE A C 1
ATOM 705 O O . ILE A 1 89 ? -3.132 10.304 3.115 1.00 96.31 89 ILE A O 1
ATOM 709 N N . LEU A 1 90 ? -3.375 8.169 3.763 1.00 94.81 90 LEU A N 1
ATOM 710 C CA . LEU A 1 90 ? -2.488 7.592 2.742 1.00 94.81 90 LEU A CA 1
ATOM 711 C C . LEU A 1 90 ? -3.136 7.509 1.346 1.00 94.81 90 LEU A C 1
ATOM 713 O O . LEU A 1 90 ? -2.487 7.069 0.399 1.00 94.81 90 LEU A O 1
ATOM 717 N N . GLY A 1 91 ? -4.400 7.919 1.205 1.00 94.44 91 GLY A N 1
ATOM 718 C CA . GLY A 1 91 ? -5.152 7.887 -0.049 1.00 94.44 91 GLY A CA 1
ATOM 719 C C . GLY A 1 91 ? -5.864 6.562 -0.326 1.00 94.44 91 GLY A C 1
ATOM 720 O O . GLY A 1 91 ? -6.374 6.370 -1.429 1.00 94.44 91 GLY A O 1
ATOM 721 N N . PHE A 1 92 ? -5.917 5.636 0.639 1.00 93.94 92 PHE A N 1
ATOM 722 C CA . PHE A 1 92 ? -6.647 4.384 0.460 1.00 93.94 92 PHE A CA 1
ATOM 723 C C . PHE A 1 92 ? -8.143 4.569 0.717 1.00 93.94 92 PHE A C 1
ATOM 725 O O . PHE A 1 92 ? -8.567 4.954 1.802 1.00 93.94 92 PHE A O 1
ATOM 732 N N . ASP A 1 93 ? -8.947 4.201 -0.278 1.00 93.38 93 ASP A N 1
ATOM 733 C CA . ASP A 1 93 ? -10.405 4.172 -0.179 1.00 93.38 93 ASP A CA 1
ATOM 734 C C . ASP A 1 93 ? -10.877 2.913 0.576 1.00 93.38 93 ASP A C 1
ATOM 736 O O . ASP A 1 93 ? -11.075 1.844 -0.019 1.00 93.38 93 ASP A O 1
ATOM 740 N N . VAL A 1 94 ? -10.964 3.015 1.908 1.00 94.75 94 VAL A N 1
ATOM 741 C CA . VAL A 1 94 ? -11.403 1.949 2.826 1.00 94.75 94 VAL A CA 1
ATOM 742 C C . VAL A 1 94 ? -12.383 2.491 3.861 1.00 94.75 94 VAL A C 1
ATOM 744 O O . VAL A 1 94 ? -12.180 3.559 4.435 1.00 94.75 94 VAL A O 1
ATOM 747 N N . HIS A 1 95 ? -13.458 1.745 4.118 1.00 93.00 95 HIS A N 1
ATOM 748 C CA . HIS A 1 95 ? -14.538 2.218 4.997 1.00 93.00 95 HIS A CA 1
ATOM 749 C C . HIS A 1 95 ? -15.070 1.155 5.953 1.00 93.00 95 HIS A C 1
ATOM 751 O O . HIS A 1 95 ? -15.730 1.486 6.935 1.00 93.00 95 HIS A O 1
ATOM 757 N N . TYR A 1 96 ? -14.843 -0.127 5.664 1.00 95.06 96 TYR A N 1
ATOM 758 C CA . TYR A 1 96 ? -15.391 -1.189 6.494 1.00 95.06 96 TYR A CA 1
ATOM 759 C C . TYR A 1 96 ? -14.528 -1.425 7.738 1.00 95.06 96 TYR A C 1
ATOM 761 O O . TYR A 1 96 ? -13.357 -1.791 7.632 1.00 95.06 96 TYR A O 1
ATOM 769 N N . GLY A 1 97 ? -15.148 -1.277 8.906 1.00 95.31 97 GLY A N 1
ATOM 770 C CA . GLY A 1 97 ? -14.592 -1.596 10.214 1.00 95.31 97 GLY A CA 1
ATOM 771 C C . GLY A 1 97 ? -15.617 -2.332 11.077 1.00 95.31 97 GLY A C 1
ATOM 772 O O . GLY A 1 97 ? -16.832 -2.190 10.888 1.00 95.31 97 GLY A O 1
ATOM 773 N N . LYS A 1 98 ? -15.137 -3.194 11.979 1.00 94.94 98 LYS A N 1
ATOM 774 C CA . LYS A 1 98 ? -15.972 -3.847 12.984 1.00 94.94 98 LYS A CA 1
ATOM 775 C C . LYS A 1 98 ? -15.170 -4.325 14.190 1.00 94.94 98 LYS A C 1
ATOM 777 O O . LYS A 1 98 ? -14.286 -5.165 14.056 1.00 94.94 98 LYS A O 1
ATOM 782 N N . THR A 1 99 ? -15.598 -3.911 15.377 1.00 94.56 99 THR A N 1
ATOM 783 C CA . THR A 1 99 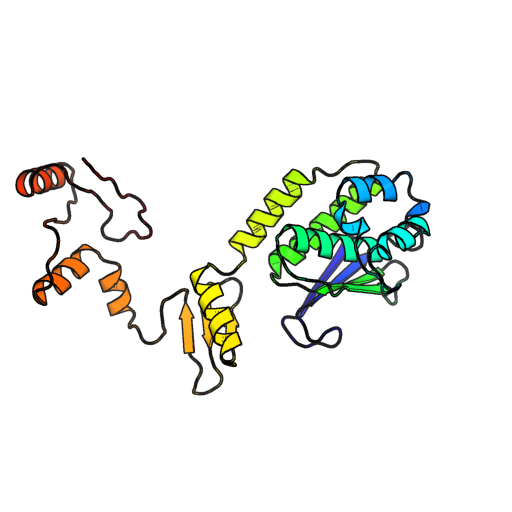? -14.994 -4.327 16.648 1.00 94.56 99 THR A CA 1
ATOM 784 C C . THR A 1 99 ? -15.922 -5.237 17.440 1.00 94.56 99 THR A C 1
ATOM 786 O O . THR A 1 99 ? -17.119 -4.963 17.564 1.00 94.56 99 THR A O 1
ATOM 789 N N . ARG A 1 100 ? -15.401 -6.340 17.983 1.00 92.25 100 ARG A N 1
ATOM 790 C CA . ARG A 1 100 ? -16.154 -7.296 18.810 1.00 92.25 100 ARG A CA 1
ATOM 791 C C . ARG A 1 100 ? -15.303 -7.781 19.978 1.00 92.25 100 ARG A C 1
ATOM 793 O O . ARG A 1 100 ? -14.120 -8.024 19.792 1.00 92.25 100 ARG A O 1
ATOM 800 N N . ALA A 1 101 ? -15.903 -7.940 21.154 1.00 91.50 101 ALA A N 1
ATOM 801 C CA . ALA A 1 101 ? -15.240 -8.608 22.271 1.00 91.50 101 ALA A CA 1
ATOM 802 C C . ALA A 1 101 ? -14.991 -10.088 21.927 1.00 91.50 101 ALA A C 1
ATOM 804 O O . ALA A 1 101 ? -15.797 -10.702 21.220 1.00 91.50 101 ALA A O 1
ATOM 805 N N . ALA A 1 102 ? -13.867 -10.629 22.389 1.00 89.69 102 ALA A N 1
ATOM 806 C CA . ALA A 1 102 ? -13.565 -12.055 22.349 1.00 89.69 102 ALA A CA 1
ATOM 807 C C . ALA A 1 102 ? -14.067 -12.749 23.633 1.00 89.69 102 ALA A C 1
ATOM 809 O O . ALA A 1 102 ? -14.700 -12.122 24.480 1.00 89.69 102 ALA A O 1
ATOM 810 N N . ASP A 1 103 ? -13.781 -14.047 23.780 1.00 84.88 103 ASP A N 1
ATOM 811 C CA . ASP A 1 103 ? -14.206 -14.830 24.953 1.00 84.88 103 ASP A CA 1
ATOM 812 C C . ASP A 1 103 ? -13.560 -14.338 26.262 1.00 84.88 103 ASP A C 1
ATOM 814 O O . ASP A 1 103 ? -14.160 -14.427 27.332 1.00 84.88 103 ASP A O 1
ATOM 818 N N . ALA A 1 104 ? -12.334 -13.809 26.183 1.00 84.88 104 ALA A N 1
ATOM 819 C CA . ALA A 1 104 ? -11.667 -13.172 27.311 1.00 84.88 104 ALA A CA 1
ATOM 820 C C . ALA A 1 104 ? -12.072 -11.689 27.401 1.00 84.88 104 ALA A C 1
ATOM 822 O O . ALA A 1 104 ? -12.026 -10.993 26.385 1.00 84.88 104 ALA A O 1
ATOM 823 N N . PRO A 1 105 ? -12.395 -11.168 28.600 1.00 83.62 105 PRO A N 1
ATOM 824 C CA . PRO A 1 105 ? -13.001 -9.844 28.758 1.00 83.62 105 PRO A CA 1
ATOM 825 C C . PRO A 1 105 ? -12.105 -8.691 28.288 1.00 83.62 105 PRO A C 1
ATOM 827 O O . PRO A 1 105 ? -12.615 -7.677 27.816 1.00 83.62 105 PRO A O 1
ATOM 830 N N . SER A 1 106 ? -10.780 -8.840 28.374 1.00 92.94 106 SER A N 1
ATOM 831 C CA . SER A 1 106 ? -9.837 -7.804 27.945 1.00 92.94 106 SER A CA 1
ATOM 832 C C . SER A 1 106 ? -9.475 -7.854 26.462 1.00 92.94 106 SER A C 1
ATOM 834 O O . SER A 1 106 ? -8.917 -6.889 25.937 1.00 92.94 106 SER A O 1
ATOM 836 N N . ILE A 1 107 ? -9.818 -8.943 25.767 1.00 95.56 107 ILE A N 1
ATOM 837 C CA . ILE A 1 107 ? -9.413 -9.177 24.383 1.00 95.56 107 ILE A CA 1
ATOM 838 C C . ILE A 1 107 ? -10.536 -8.766 23.436 1.00 95.56 107 ILE A C 1
ATOM 840 O O . ILE A 1 107 ? -11.672 -9.226 23.534 1.00 95.56 107 ILE A O 1
ATOM 844 N N . TYR A 1 108 ? -10.188 -7.944 22.452 1.00 96.50 108 TYR A N 1
ATOM 845 C CA . TYR A 1 108 ? -11.091 -7.499 21.402 1.00 96.50 108 TYR A CA 1
ATOM 846 C C . TYR A 1 108 ? -10.557 -7.882 20.026 1.00 96.50 108 TYR A C 1
ATOM 848 O O . TYR A 1 108 ? -9.364 -7.789 19.741 1.00 96.50 108 TYR A O 1
ATOM 856 N N . HIS A 1 109 ? -11.466 -8.281 19.145 1.00 97.06 109 HIS A N 1
ATOM 857 C CA . HIS A 1 109 ? -11.219 -8.413 17.723 1.00 97.06 109 HIS A CA 1
ATOM 858 C C . HIS A 1 109 ? -11.546 -7.105 17.013 1.00 97.06 109 HIS A C 1
ATOM 860 O O . HIS A 1 109 ? -12.697 -6.667 17.021 1.00 97.06 109 HIS A O 1
ATOM 866 N N . ILE A 1 110 ? -10.540 -6.525 16.369 1.00 97.88 110 ILE A N 1
ATOM 867 C CA . ILE A 1 110 ? -10.655 -5.346 15.514 1.00 97.88 110 ILE A CA 1
ATOM 868 C C . ILE A 1 110 ? -10.536 -5.836 14.073 1.00 97.88 110 ILE A C 1
ATOM 870 O O . ILE A 1 110 ? -9.500 -6.369 13.677 1.00 97.88 110 ILE A O 1
ATOM 874 N N . ILE A 1 111 ? -11.609 -5.705 13.300 1.00 98.00 111 ILE A N 1
ATOM 875 C CA . ILE A 1 111 ? -11.640 -6.057 11.884 1.00 98.00 111 ILE A CA 1
ATOM 876 C C . ILE A 1 111 ? -11.682 -4.770 11.070 1.00 98.00 111 ILE A C 1
ATOM 878 O O . ILE A 1 111 ? -12.560 -3.946 11.298 1.00 98.00 111 ILE A O 1
ATOM 882 N N . PHE A 1 112 ? -10.783 -4.606 10.103 1.00 98.00 112 PHE A N 1
ATOM 883 C CA . PHE A 1 112 ? -10.769 -3.434 9.223 1.00 98.00 112 PHE A CA 1
ATOM 884 C C . PHE A 1 112 ? -10.378 -3.800 7.791 1.00 98.00 112 PHE A C 1
ATOM 886 O O . PHE A 1 112 ? -9.577 -4.707 7.559 1.00 98.00 112 PHE A O 1
ATOM 893 N N . GLU A 1 113 ? -10.975 -3.112 6.822 1.00 97.31 113 GLU A N 1
ATOM 894 C CA . GLU A 1 113 ? -10.643 -3.219 5.401 1.00 97.31 113 GLU A CA 1
ATOM 895 C C . GLU A 1 113 ? -9.257 -2.647 5.101 1.00 97.31 113 GLU A C 1
ATOM 897 O O . GLU A 1 113 ? -8.818 -1.683 5.731 1.00 97.31 113 GLU A O 1
ATOM 902 N N . TYR A 1 114 ? -8.584 -3.240 4.113 1.00 95.81 114 TYR A N 1
ATOM 903 C CA . TYR A 1 114 ? -7.312 -2.741 3.605 1.00 95.81 114 TYR A CA 1
ATOM 904 C C . TYR A 1 114 ? -7.216 -2.836 2.079 1.00 95.81 114 TYR A C 1
ATOM 906 O O . TYR A 1 114 ? -7.823 -3.700 1.441 1.00 95.81 114 TYR A O 1
ATOM 914 N N . LYS A 1 115 ? -6.388 -1.962 1.498 1.00 91.12 115 LYS A N 1
ATOM 915 C CA . LYS A 1 115 ? -5.917 -2.059 0.102 1.00 91.12 115 LYS A CA 1
ATOM 916 C C . LYS A 1 115 ? -4.471 -2.537 0.027 1.00 91.12 115 LYS A C 1
ATOM 918 O O . LYS A 1 115 ? -4.137 -3.356 -0.822 1.00 91.12 115 LYS A O 1
ATOM 923 N N . ASN A 1 116 ? -3.638 -2.070 0.955 1.00 91.94 116 ASN A N 1
ATOM 924 C CA . ASN A 1 116 ? -2.249 -2.481 1.108 1.00 91.94 116 ASN A CA 1
ATOM 925 C C . ASN A 1 116 ? -2.055 -3.130 2.486 1.00 91.94 116 ASN A C 1
ATOM 927 O O . ASN A 1 116 ? -2.179 -2.470 3.513 1.00 91.94 116 ASN A O 1
ATOM 931 N N . GLU A 1 117 ? -1.752 -4.431 2.498 1.00 93.44 117 GLU A N 1
ATOM 932 C CA . GLU A 1 117 ? -1.659 -5.238 3.722 1.00 93.44 117 GLU A CA 1
ATOM 933 C C . GLU A 1 117 ? -0.585 -4.728 4.692 1.00 93.44 117 GLU A C 1
ATOM 935 O O . GLU A 1 117 ? -0.814 -4.676 5.900 1.00 93.44 117 GLU A O 1
ATOM 940 N N . LYS A 1 118 ? 0.584 -4.327 4.173 1.00 93.94 118 LYS A N 1
ATOM 941 C CA . LYS A 1 118 ? 1.710 -3.876 5.004 1.00 93.94 118 LYS A CA 1
ATOM 942 C C . LYS A 1 118 ? 1.454 -2.490 5.561 1.00 93.94 118 LYS A C 1
ATOM 944 O O . LYS A 1 118 ? 1.593 -2.306 6.763 1.00 93.94 118 LYS A O 1
ATOM 949 N N . ALA A 1 119 ? 0.991 -1.561 4.726 1.00 95.81 119 ALA A N 1
ATOM 950 C CA . ALA A 1 119 ? 0.615 -0.230 5.191 1.00 95.81 119 ALA A CA 1
ATOM 951 C C . ALA A 1 119 ? -0.476 -0.300 6.271 1.00 95.81 119 ALA A C 1
ATOM 953 O O . ALA A 1 119 ? -0.365 0.362 7.297 1.00 95.81 119 ALA A O 1
ATOM 954 N N . ALA A 1 120 ? -1.492 -1.147 6.085 1.00 97.25 120 ALA A N 1
ATOM 955 C CA . ALA A 1 120 ? -2.582 -1.305 7.043 1.00 97.25 120 ALA A CA 1
ATOM 956 C C . ALA A 1 120 ? -2.133 -1.977 8.357 1.00 97.25 120 ALA A C 1
ATOM 958 O O . ALA A 1 120 ? -2.597 -1.605 9.434 1.00 97.25 120 ALA A O 1
ATOM 959 N N . THR A 1 121 ? -1.195 -2.927 8.280 1.00 97.56 121 THR A N 1
ATOM 960 C CA . THR A 1 121 ? -0.560 -3.538 9.460 1.00 97.56 121 THR A CA 1
ATOM 961 C C . THR A 1 121 ? 0.243 -2.505 10.251 1.00 97.56 121 THR A C 1
ATOM 963 O O . THR A 1 121 ? 0.069 -2.403 11.462 1.00 97.56 121 THR A O 1
ATOM 966 N N . GLU A 1 122 ? 1.061 -1.690 9.581 1.00 98.00 122 GLU A N 1
ATOM 967 C CA . GLU A 1 122 ? 1.816 -0.618 10.242 1.00 98.00 122 GLU A CA 1
ATOM 968 C C . GLU A 1 122 ? 0.894 0.476 10.801 1.00 98.00 122 GLU A C 1
ATOM 970 O O . GLU A 1 122 ? 1.146 0.990 11.887 1.00 98.00 122 GLU A O 1
ATOM 975 N N . CYS A 1 123 ? -0.228 0.781 10.133 1.00 98.31 123 CYS A N 1
ATOM 976 C CA . CYS A 1 123 ? -1.254 1.671 10.687 1.00 98.31 123 CYS A CA 1
ATOM 977 C C . CYS A 1 123 ? -1.792 1.130 12.019 1.00 98.31 123 CYS A C 1
ATOM 979 O O . CYS A 1 123 ? -1.903 1.885 12.978 1.00 98.31 123 CYS A O 1
ATOM 981 N N . LEU A 1 124 ? -2.103 -0.167 12.108 1.00 98.50 124 LEU A N 1
ATOM 982 C CA . LEU A 1 124 ? -2.578 -0.790 13.348 1.00 98.50 124 LEU A CA 1
ATOM 983 C C . LEU A 1 124 ? -1.550 -0.697 14.481 1.00 98.50 124 LEU A C 1
ATOM 985 O O . LEU A 1 124 ? -1.916 -0.363 15.609 1.00 98.50 124 LEU A O 1
ATOM 989 N N . LEU A 1 125 ? -0.280 -0.987 14.190 1.00 98.38 125 LEU A N 1
ATOM 990 C CA . LEU A 1 125 ? 0.793 -0.909 15.183 1.00 98.38 125 LEU A CA 1
ATOM 991 C C . LEU A 1 125 ? 1.000 0.534 15.657 1.00 98.38 125 LEU A C 1
ATOM 993 O O . LEU A 1 125 ? 0.987 0.787 16.862 1.00 98.38 125 LEU A O 1
ATOM 997 N N . ALA A 1 126 ? 1.058 1.490 14.725 1.00 98.06 126 ALA A N 1
ATOM 998 C CA . ALA A 1 126 ? 1.141 2.912 15.045 1.00 98.06 126 ALA A CA 1
ATOM 999 C C . ALA A 1 126 ? -0.050 3.373 15.899 1.00 98.06 126 ALA A C 1
ATOM 1001 O O . ALA A 1 126 ? 0.140 4.071 16.890 1.00 98.06 126 ALA A O 1
ATOM 1002 N N . VAL A 1 127 ? -1.273 2.941 15.579 1.00 98.19 127 VAL A N 1
ATOM 1003 C CA . VAL A 1 127 ? -2.473 3.252 16.373 1.00 98.19 127 VAL A CA 1
ATOM 1004 C C . VAL A 1 127 ? -2.379 2.691 17.788 1.00 98.19 127 VAL A C 1
ATOM 1006 O O . VAL A 1 127 ? -2.757 3.380 18.737 1.00 98.19 127 VAL A O 1
ATOM 1009 N N . SER A 1 128 ? -1.852 1.476 17.954 1.00 97.88 128 SER A N 1
ATOM 1010 C CA . SER A 1 128 ? -1.620 0.894 19.278 1.00 97.88 128 SER A CA 1
ATOM 1011 C C . SER A 1 128 ? -0.679 1.761 20.117 1.00 97.88 128 SER A C 1
ATOM 1013 O O . SER A 1 128 ? -1.000 2.097 21.261 1.00 97.88 128 SER A O 1
ATOM 1015 N N . ASP A 1 129 ? 0.435 2.198 19.530 1.00 97.56 129 ASP A N 1
ATOM 1016 C CA . ASP A 1 129 ? 1.399 3.081 20.191 1.00 97.56 129 ASP A CA 1
ATOM 1017 C C . ASP A 1 129 ? 0.805 4.460 20.495 1.00 97.56 129 ASP A C 1
ATOM 1019 O O . ASP A 1 129 ? 0.963 4.979 21.603 1.00 97.56 129 ASP A O 1
ATOM 1023 N N . MET A 1 130 ? 0.057 5.033 19.548 1.00 96.94 130 MET A N 1
ATOM 1024 C CA . MET A 1 130 ? -0.623 6.318 19.709 1.00 96.94 130 MET A CA 1
ATOM 1025 C C . MET A 1 130 ? -1.622 6.279 20.867 1.00 96.94 130 MET A 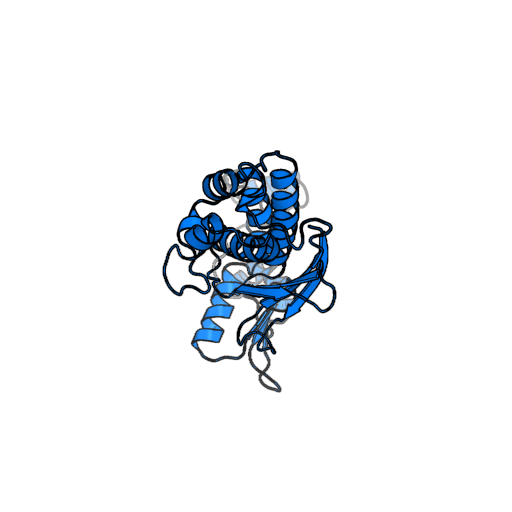C 1
ATOM 1027 O O . MET A 1 130 ? -1.613 7.173 21.712 1.00 96.94 130 MET A O 1
ATOM 1031 N N . ILE A 1 131 ? -2.451 5.235 20.948 1.00 96.19 131 ILE A N 1
ATOM 1032 C CA . ILE A 1 131 ? -3.411 5.058 22.044 1.00 96.19 131 ILE A CA 1
ATOM 1033 C C . ILE A 1 131 ? -2.680 4.956 23.385 1.00 96.19 131 ILE A C 1
ATOM 1035 O O . ILE A 1 131 ? -3.053 5.643 24.336 1.00 96.19 131 ILE A O 1
ATOM 1039 N N . ASN A 1 132 ? -1.610 4.161 23.466 1.00 95.75 132 ASN A N 1
ATOM 1040 C CA . ASN A 1 132 ? -0.819 4.023 24.692 1.00 95.75 132 ASN A CA 1
ATOM 1041 C C . ASN A 1 132 ? -0.165 5.346 25.118 1.00 95.75 132 ASN A C 1
ATOM 1043 O O . ASN A 1 132 ? -0.165 5.684 26.303 1.00 95.75 132 ASN A O 1
ATOM 1047 N N . MET A 1 133 ? 0.355 6.125 24.165 1.00 95.69 133 MET A N 1
ATOM 1048 C CA . MET A 1 133 ? 0.897 7.458 24.428 1.00 95.69 133 MET A CA 1
ATOM 1049 C C . MET A 1 133 ? -0.170 8.412 24.964 1.00 95.69 133 MET A C 1
ATOM 1051 O O . MET A 1 133 ? 0.080 9.084 25.965 1.00 95.69 133 MET A O 1
ATOM 1055 N N . LEU A 1 134 ? -1.353 8.439 24.343 1.00 94.06 134 LEU A N 1
ATOM 1056 C CA . LEU A 1 134 ? -2.466 9.291 24.764 1.00 94.06 134 LEU A CA 1
ATOM 1057 C C . LEU A 1 134 ? -2.949 8.936 26.176 1.00 94.06 134 LEU A C 1
ATOM 1059 O O . LEU A 1 134 ? -3.136 9.836 26.992 1.00 94.06 134 LEU A O 1
ATOM 1063 N N . ILE A 1 135 ? -3.071 7.642 26.494 1.00 93.44 135 ILE A N 1
ATOM 1064 C CA . ILE A 1 135 ? -3.403 7.157 27.847 1.00 93.44 135 ILE A CA 1
ATOM 1065 C C . ILE A 1 135 ? -2.344 7.604 28.863 1.00 93.44 135 ILE A C 1
ATOM 1067 O O . ILE A 1 135 ? -2.681 8.037 29.962 1.00 93.44 135 ILE A O 1
ATOM 1071 N N . ALA A 1 136 ? -1.064 7.566 28.486 1.00 93.38 136 ALA A N 1
ATOM 1072 C CA . ALA A 1 136 ? 0.040 8.061 29.309 1.00 93.38 136 ALA A CA 1
ATOM 1073 C C . ALA A 1 136 ? 0.136 9.602 29.362 1.00 93.38 136 ALA A C 1
ATOM 1075 O O . ALA A 1 136 ? 1.094 10.142 29.920 1.00 93.38 136 ALA A O 1
ATOM 1076 N N . GLY A 1 137 ? -0.812 10.324 28.756 1.00 91.00 137 GLY A N 1
ATOM 1077 C CA . GLY A 1 137 ? -0.847 11.783 28.725 1.00 91.00 137 GLY A CA 1
ATOM 1078 C C . GLY A 1 137 ? 0.176 12.429 27.784 1.00 91.00 137 GLY A C 1
ATOM 1079 O O . GLY A 1 137 ? 0.359 13.645 27.855 1.00 91.00 137 GLY A O 1
ATOM 1080 N N . LYS A 1 138 ? 0.821 11.655 26.904 1.00 93.19 138 LYS A N 1
ATOM 1081 C CA . LYS A 1 138 ? 1.783 12.117 25.891 1.00 93.19 138 LYS A CA 1
ATOM 1082 C C . LYS A 1 138 ? 1.087 12.343 24.545 1.00 93.19 138 LYS A C 1
ATOM 1084 O O . LYS A 1 138 ? 0.046 11.753 24.273 1.00 93.19 138 LYS A O 1
ATOM 1089 N N . LEU A 1 139 ? 1.670 13.191 23.699 1.00 91.69 139 LEU A N 1
ATOM 1090 C CA . LEU A 1 139 ? 1.173 13.457 22.346 1.00 91.69 139 LEU A CA 1
ATOM 1091 C C . LEU A 1 139 ? 2.072 12.768 21.306 1.00 91.69 139 LEU A C 1
ATOM 1093 O O . LEU A 1 139 ? 3.282 13.012 21.323 1.00 91.69 139 LEU A O 1
ATOM 1097 N N . PRO A 1 140 ? 1.516 11.917 20.425 1.00 93.31 140 PRO A N 1
ATOM 1098 C CA . PRO A 1 140 ? 2.255 11.353 19.299 1.00 93.31 140 PRO A CA 1
ATOM 1099 C C . PRO A 1 140 ? 2.649 12.425 18.273 1.00 93.31 140 PRO A C 1
ATOM 1101 O O . PRO A 1 140 ? 1.898 13.367 18.024 1.00 93.31 140 PRO A O 1
ATOM 1104 N N . ASP A 1 141 ? 3.805 12.246 17.633 1.00 95.31 141 ASP A N 1
ATOM 1105 C CA . ASP A 1 141 ? 4.215 13.050 16.478 1.00 95.31 141 ASP A CA 1
ATOM 1106 C C . ASP A 1 141 ? 3.543 12.504 15.212 1.00 95.31 141 ASP A C 1
ATOM 1108 O O . ASP A 1 141 ? 4.026 11.563 14.575 1.00 95.31 141 ASP A O 1
ATOM 1112 N N . ILE A 1 142 ? 2.379 13.067 14.887 1.00 94.94 142 ILE A N 1
ATOM 1113 C CA . ILE A 1 142 ? 1.547 12.574 13.790 1.00 94.94 142 ILE A CA 1
ATOM 1114 C C . ILE A 1 142 ? 2.202 12.752 12.418 1.00 94.94 142 ILE A C 1
ATOM 1116 O O . ILE A 1 142 ? 2.015 11.904 11.549 1.00 94.94 142 ILE A O 1
ATOM 1120 N N . GLU A 1 143 ? 2.996 13.804 12.216 1.00 95.75 143 GLU A N 1
ATOM 1121 C CA . GLU A 1 143 ? 3.640 14.059 10.925 1.00 95.75 143 GLU A CA 1
ATOM 1122 C C . GLU A 1 143 ? 4.731 13.025 10.659 1.00 95.75 143 GLU A C 1
ATOM 1124 O O . GLU A 1 143 ? 4.751 12.406 9.595 1.00 95.75 143 GLU A O 1
ATOM 1129 N N . LYS A 1 144 ? 5.544 12.705 11.670 1.00 96.50 144 LYS A N 1
ATOM 1130 C CA . LYS A 1 144 ? 6.534 11.628 11.560 1.00 96.50 144 LYS A CA 1
ATOM 1131 C C . LYS A 1 144 ? 5.892 10.259 11.305 1.00 96.50 144 LYS A C 1
ATOM 1133 O O . LYS A 1 144 ? 6.431 9.453 10.544 1.00 96.50 144 LYS A O 1
ATOM 1138 N N . ILE A 1 145 ? 4.744 9.986 11.930 1.00 96.88 145 ILE A N 1
ATOM 1139 C CA . ILE A 1 145 ? 3.981 8.750 11.698 1.00 96.88 145 ILE A CA 1
ATOM 1140 C C . ILE A 1 145 ? 3.473 8.708 10.251 1.00 96.88 145 ILE A C 1
ATOM 1142 O O . ILE A 1 145 ? 3.672 7.702 9.573 1.00 96.88 145 ILE A O 1
ATOM 1146 N N . LYS A 1 146 ? 2.885 9.799 9.743 1.00 96.75 146 LYS A N 1
ATOM 1147 C CA . LYS A 1 146 ? 2.427 9.896 8.347 1.00 96.75 146 LYS A CA 1
ATOM 1148 C C . LYS A 1 146 ? 3.566 9.679 7.354 1.00 96.75 146 LYS A C 1
ATOM 1150 O O . LYS A 1 146 ? 3.399 8.902 6.420 1.00 96.75 146 LYS A O 1
ATOM 1155 N N . GLU A 1 147 ? 4.720 10.313 7.563 1.00 97.19 147 GLU A N 1
ATOM 1156 C CA . GLU A 1 147 ? 5.901 10.143 6.705 1.00 97.19 147 GLU A CA 1
ATOM 1157 C C . GLU A 1 147 ? 6.368 8.684 6.662 1.00 97.19 147 GLU A C 1
ATOM 1159 O O . GLU A 1 147 ? 6.631 8.134 5.588 1.00 97.19 147 GLU A O 1
ATOM 1164 N N . HIS A 1 148 ? 6.436 8.032 7.826 1.00 97.06 148 HIS A N 1
ATOM 1165 C CA . HIS A 1 148 ? 6.806 6.626 7.916 1.00 97.06 148 HIS A CA 1
ATOM 1166 C C . HIS A 1 148 ? 5.804 5.726 7.181 1.00 97.06 148 HIS A C 1
ATOM 1168 O O . HIS A 1 148 ? 6.201 4.911 6.347 1.00 97.06 148 HIS A O 1
ATOM 1174 N N . LEU A 1 149 ? 4.508 5.906 7.440 1.00 97.19 149 LEU A N 1
ATOM 1175 C CA . LEU A 1 149 ? 3.450 5.112 6.817 1.00 97.19 149 LEU A CA 1
ATOM 1176 C C . LEU A 1 149 ? 3.374 5.336 5.301 1.00 97.19 149 LEU A C 1
ATOM 1178 O O . LEU A 1 149 ? 3.178 4.378 4.555 1.00 97.19 149 LEU A O 1
ATOM 1182 N N . ALA A 1 150 ? 3.596 6.565 4.826 1.00 95.81 150 ALA A N 1
ATOM 1183 C CA . ALA A 1 150 ? 3.666 6.882 3.401 1.00 95.81 150 ALA A CA 1
ATOM 1184 C C . ALA A 1 150 ? 4.834 6.162 2.718 1.00 95.81 150 ALA A C 1
ATOM 1186 O O . ALA A 1 150 ? 4.669 5.609 1.629 1.00 95.81 150 ALA A O 1
ATOM 1187 N N . LYS A 1 151 ? 5.997 6.095 3.378 1.00 95.25 151 LYS A N 1
ATOM 11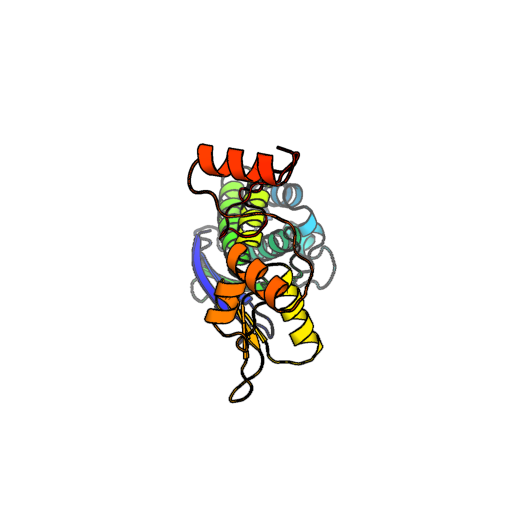88 C CA . LYS A 1 151 ? 7.140 5.321 2.886 1.00 95.25 151 LYS A CA 1
ATOM 1189 C C . LYS A 1 151 ? 6.807 3.830 2.791 1.00 95.25 151 LYS A C 1
ATOM 1191 O O . LYS A 1 151 ? 7.038 3.227 1.746 1.00 95.25 151 LYS A O 1
ATOM 1196 N N . VAL A 1 152 ? 6.219 3.251 3.840 1.00 94.12 152 VAL A N 1
ATOM 1197 C CA . VAL A 1 152 ? 5.805 1.838 3.837 1.00 94.12 152 VAL A CA 1
ATOM 1198 C C . VAL A 1 152 ? 4.795 1.574 2.722 1.00 94.12 152 VAL A C 1
ATOM 1200 O O . VAL A 1 152 ? 4.934 0.594 1.991 1.00 94.12 152 VAL A O 1
ATOM 1203 N N . ALA A 1 153 ? 3.797 2.444 2.553 1.00 92.19 153 ALA A N 1
ATOM 1204 C CA . ALA A 1 153 ? 2.791 2.324 1.502 1.00 92.19 153 ALA A CA 1
ATOM 1205 C C . ALA A 1 153 ? 3.412 2.356 0.098 1.00 92.19 153 ALA A C 1
ATOM 1207 O O . ALA A 1 153 ? 3.046 1.530 -0.739 1.00 92.19 153 ALA A O 1
ATOM 1208 N N . ALA A 1 154 ? 4.380 3.245 -0.139 1.00 89.06 154 ALA A N 1
ATOM 1209 C CA . ALA A 1 154 ? 5.089 3.346 -1.411 1.00 89.06 154 ALA A CA 1
ATOM 1210 C C . ALA A 1 154 ? 5.977 2.123 -1.702 1.00 89.06 154 ALA A C 1
ATOM 1212 O O . ALA A 1 154 ? 6.024 1.659 -2.837 1.00 89.06 154 ALA A O 1
ATOM 1213 N N . GLU A 1 155 ? 6.665 1.581 -0.693 1.00 87.81 155 GLU A N 1
ATOM 1214 C CA . GLU A 1 155 ? 7.568 0.429 -0.852 1.00 87.81 155 GLU A CA 1
ATOM 1215 C C . GLU A 1 155 ? 6.824 -0.903 -1.006 1.00 87.81 155 GLU A C 1
ATOM 1217 O O . GLU A 1 155 ? 7.314 -1.819 -1.663 1.00 87.81 155 GLU A O 1
ATOM 1222 N N . SER A 1 156 ? 5.645 -1.024 -0.395 1.00 87.44 156 SER A N 1
ATOM 1223 C CA . SER A 1 156 ? 4.848 -2.259 -0.409 1.00 87.44 156 SER A CA 1
ATOM 1224 C C . SER A 1 156 ? 3.726 -2.272 -1.451 1.00 87.44 156 SER A C 1
ATOM 1226 O O . SER A 1 156 ? 3.129 -3.326 -1.686 1.00 87.44 156 SER A O 1
ATOM 1228 N N . GLY A 1 157 ? 3.412 -1.115 -2.039 1.00 84.75 157 GLY A N 1
ATOM 1229 C CA . GLY A 1 157 ? 2.396 -0.952 -3.071 1.00 84.75 157 GLY A CA 1
ATOM 1230 C C . GLY A 1 157 ? 2.855 -1.410 -4.455 1.00 84.75 157 GLY A C 1
ATOM 1231 O O . GLY A 1 157 ? 4.023 -1.717 -4.695 1.00 84.75 157 GLY A O 1
ATOM 1232 N N . MET A 1 158 ? 1.913 -1.447 -5.398 1.00 86.88 158 MET A N 1
ATOM 1233 C CA . MET A 1 158 ? 2.240 -1.676 -6.803 1.00 86.88 158 MET A CA 1
ATOM 1234 C C . MET A 1 158 ? 2.901 -0.426 -7.390 1.00 86.88 158 MET A C 1
ATOM 1236 O O . MET A 1 158 ? 2.468 0.694 -7.135 1.00 86.88 158 MET A O 1
ATOM 1240 N N . GLY A 1 159 ? 3.924 -0.613 -8.227 1.00 86.31 159 GLY A N 1
ATOM 1241 C CA . GLY A 1 159 ? 4.432 0.479 -9.056 1.00 86.31 159 GLY A CA 1
ATOM 1242 C C . GLY A 1 159 ? 3.371 0.946 -10.067 1.00 86.31 159 GLY A C 1
ATOM 1243 O O . GLY A 1 159 ? 2.491 0.160 -10.426 1.00 86.31 159 GLY A O 1
ATOM 1244 N N . PRO A 1 160 ? 3.477 2.173 -10.608 1.00 87.44 160 PRO A N 1
ATOM 1245 C CA . PRO A 1 160 ? 2.424 2.783 -11.429 1.00 87.44 160 PRO A CA 1
ATOM 1246 C C . PRO A 1 160 ? 2.053 1.948 -12.665 1.00 87.44 160 PRO A C 1
ATOM 1248 O O . PRO A 1 160 ? 0.879 1.809 -12.997 1.00 87.44 160 PRO A O 1
ATOM 1251 N N . SER A 1 161 ? 3.037 1.332 -13.330 1.00 90.19 161 SER A N 1
ATOM 1252 C CA . SER A 1 161 ? 2.777 0.455 -14.481 1.00 90.19 161 SER A CA 1
ATOM 1253 C C . SER A 1 161 ? 2.049 -0.831 -14.084 1.00 90.19 161 SER A C 1
ATOM 1255 O O . SER A 1 161 ? 1.154 -1.279 -14.797 1.00 90.19 161 SER A O 1
ATOM 1257 N N . THR A 1 162 ? 2.428 -1.426 -12.950 1.00 92.12 162 THR A N 1
ATOM 1258 C CA . THR A 1 162 ? 1.786 -2.632 -12.416 1.00 92.12 162 THR A CA 1
ATOM 1259 C C . THR A 1 162 ? 0.348 -2.327 -12.005 1.00 92.12 162 THR A C 1
ATOM 1261 O O . THR A 1 162 ? -0.554 -3.067 -12.379 1.00 92.12 162 THR A O 1
ATOM 1264 N N . GLU A 1 163 ? 0.118 -1.219 -11.300 1.00 91.00 163 GLU A N 1
ATOM 1265 C CA . GLU A 1 163 ? -1.217 -0.788 -10.878 1.00 91.00 163 GLU A CA 1
ATOM 1266 C C . GLU A 1 163 ? -2.135 -0.522 -12.078 1.00 91.00 163 GLU A C 1
ATOM 1268 O O . GLU A 1 163 ? -3.252 -1.034 -12.126 1.00 91.00 163 GLU A O 1
ATOM 1273 N N . ALA A 1 164 ? -1.642 0.184 -13.100 1.00 93.06 164 ALA A N 1
ATOM 1274 C CA . ALA A 1 164 ? -2.407 0.442 -14.318 1.00 93.06 164 ALA A CA 1
ATOM 1275 C C . ALA A 1 164 ? -2.835 -0.857 -15.026 1.00 93.06 164 ALA A C 1
ATOM 1277 O O . ALA A 1 164 ? -3.979 -0.981 -15.464 1.00 93.06 164 ALA A O 1
ATOM 1278 N N . LEU A 1 165 ? -1.940 -1.848 -15.117 1.00 94.81 165 LEU A N 1
ATOM 1279 C CA . LEU A 1 165 ? -2.257 -3.156 -15.699 1.00 94.81 165 LEU A CA 1
ATOM 1280 C C . LEU A 1 165 ? -3.221 -3.964 -14.823 1.00 94.81 165 LEU A C 1
ATOM 1282 O O . LEU A 1 165 ? -4.097 -4.650 -15.352 1.00 94.81 165 LEU A O 1
ATOM 1286 N N . PHE A 1 166 ? -3.072 -3.882 -13.501 1.00 93.06 166 PHE A N 1
ATOM 1287 C CA . PHE A 1 166 ? -3.950 -4.544 -12.542 1.00 93.06 166 PHE A CA 1
ATOM 1288 C C . PHE A 1 166 ? -5.387 -4.021 -12.648 1.00 93.06 166 PHE A C 1
ATOM 1290 O O . PHE A 1 166 ? -6.320 -4.807 -12.821 1.00 93.06 166 PHE A O 1
ATOM 1297 N N . GLU A 1 167 ? -5.572 -2.702 -12.612 1.00 92.94 167 GLU A N 1
ATOM 1298 C CA . GLU A 1 167 ? -6.894 -2.080 -12.708 1.00 92.94 167 GLU A CA 1
ATOM 1299 C C . GLU A 1 167 ? -7.520 -2.275 -14.094 1.00 92.94 167 GLU A C 1
ATOM 1301 O O . GLU A 1 167 ? -8.709 -2.579 -14.197 1.00 92.94 167 GLU A O 1
ATOM 1306 N N . GLU A 1 168 ? -6.729 -2.225 -15.169 1.00 96.38 168 GLU A N 1
ATOM 1307 C CA . GLU A 1 168 ? -7.230 -2.525 -16.513 1.00 96.38 168 GLU A CA 1
ATOM 1308 C C . GLU A 1 168 ? -7.673 -3.990 -16.657 1.00 96.38 168 GLU A C 1
ATOM 1310 O O . GLU A 1 168 ? -8.694 -4.268 -17.291 1.00 96.38 168 GLU A O 1
ATOM 1315 N N . ALA A 1 169 ? -6.954 -4.939 -16.047 1.00 95.31 169 ALA A N 1
ATOM 1316 C CA . ALA A 1 169 ? -7.374 -6.338 -16.016 1.00 95.31 169 ALA A CA 1
ATOM 1317 C C . ALA A 1 169 ? -8.707 -6.503 -15.271 1.00 95.31 169 ALA A C 1
ATOM 1319 O O . ALA A 1 169 ? -9.612 -7.162 -15.788 1.00 95.31 169 ALA A O 1
ATOM 1320 N N . ARG A 1 170 ? -8.875 -5.836 -14.119 1.00 93.12 170 ARG A N 1
ATOM 1321 C CA . ARG A 1 170 ? -10.147 -5.821 -13.376 1.00 93.12 170 ARG A CA 1
ATOM 1322 C C . ARG A 1 170 ? -11.280 -5.207 -14.187 1.00 93.12 170 ARG A C 1
ATOM 1324 O O . ARG A 1 170 ? -12.365 -5.776 -14.220 1.00 93.12 170 ARG A O 1
ATOM 1331 N N . ARG A 1 171 ? -11.029 -4.094 -14.882 1.00 96.62 171 ARG A N 1
ATOM 1332 C CA . ARG A 1 171 ? -12.013 -3.419 -15.742 1.00 96.62 171 ARG A CA 1
ATOM 1333 C C . ARG A 1 171 ? -12.503 -4.307 -16.891 1.00 96.62 171 ARG A C 1
ATOM 1335 O O . ARG A 1 171 ? -13.617 -4.123 -17.369 1.00 96.62 171 ARG A O 1
ATOM 1342 N N . ARG A 1 172 ? -11.671 -5.244 -17.354 1.00 96.88 172 ARG A N 1
ATOM 1343 C CA . ARG A 1 172 ? -12.001 -6.214 -18.412 1.00 96.88 172 ARG A CA 1
ATOM 1344 C C . ARG A 1 172 ? -12.530 -7.548 -17.884 1.00 96.88 172 ARG A C 1
ATOM 1346 O O . ARG A 1 172 ? -12.606 -8.497 -18.660 1.00 96.88 172 ARG A O 1
ATOM 1353 N N . ASP A 1 173 ? -12.822 -7.645 -16.589 1.00 95.19 173 ASP A N 1
ATOM 1354 C CA . ASP A 1 173 ? -13.218 -8.892 -15.927 1.00 95.19 173 ASP A CA 1
ATOM 1355 C C . ASP A 1 173 ? -12.203 -10.039 -16.119 1.00 95.19 173 ASP A C 1
ATOM 1357 O O . ASP A 1 173 ? -12.547 -11.223 -16.097 1.00 95.19 173 ASP A O 1
ATOM 1361 N N . ILE A 1 174 ? -10.918 -9.705 -16.289 1.00 96.25 174 ILE A N 1
ATOM 1362 C CA . ILE A 1 174 ? -9.830 -10.682 -16.325 1.00 96.25 174 ILE A CA 1
ATOM 1363 C C . ILE A 1 174 ? -9.425 -10.969 -14.874 1.00 96.25 174 ILE A C 1
ATOM 1365 O O . ILE A 1 174 ? -9.017 -10.042 -14.169 1.00 96.25 174 ILE A O 1
ATOM 1369 N N . PRO A 1 175 ? -9.480 -12.233 -14.405 1.00 94.38 175 PRO A N 1
ATOM 1370 C CA . PRO A 1 175 ? -9.000 -12.575 -13.073 1.00 94.38 175 PRO A CA 1
ATOM 1371 C C . PRO A 1 175 ? -7.548 -12.133 -12.911 1.00 94.38 175 PRO A C 1
ATOM 1373 O O . PRO A 1 175 ? -6.693 -12.551 -13.688 1.00 94.38 175 PRO A O 1
ATOM 1376 N N . VAL A 1 176 ? -7.264 -11.298 -11.916 1.00 93.38 176 VAL A N 1
ATOM 1377 C CA . VAL A 1 176 ? -5.914 -10.800 -11.656 1.00 93.38 176 VAL A CA 1
ATOM 1378 C C . VAL A 1 176 ? -5.584 -10.881 -10.176 1.00 93.38 176 VAL A C 1
ATOM 1380 O O . VAL A 1 176 ? -6.407 -10.573 -9.316 1.00 93.38 176 VAL A O 1
ATOM 1383 N N . VAL A 1 177 ? -4.362 -11.317 -9.883 1.00 90.06 177 VAL A N 1
ATOM 1384 C CA . VAL A 1 177 ? -3.785 -11.316 -8.539 1.00 90.06 177 VAL A CA 1
ATOM 1385 C C . VAL A 1 177 ? -2.369 -10.768 -8.629 1.00 90.06 177 VAL A C 1
ATOM 1387 O O . VAL A 1 177 ? -1.598 -11.209 -9.478 1.00 90.06 177 VAL A O 1
ATOM 1390 N N . CYS A 1 178 ? -2.022 -9.836 -7.747 1.00 88.12 178 CYS A N 1
ATOM 1391 C CA . CYS A 1 178 ? -0.634 -9.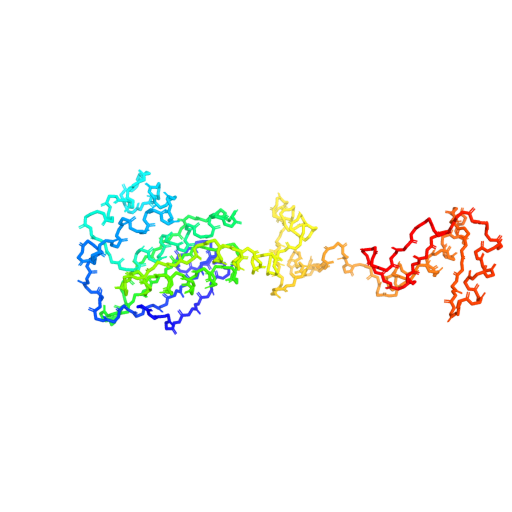443 -7.536 1.00 88.12 178 CYS A CA 1
ATOM 1392 C C . CYS A 1 178 ? 0.021 -10.424 -6.560 1.00 88.12 178 CYS A C 1
ATOM 1394 O O . CYS A 1 178 ? -0.543 -10.717 -5.500 1.00 88.12 178 CYS A O 1
ATOM 1396 N N . LEU A 1 179 ? 1.167 -10.983 -6.940 1.00 86.44 179 LEU A N 1
ATOM 1397 C CA . LEU A 1 179 ? 1.907 -11.918 -6.104 1.00 86.44 179 LEU A CA 1
ATOM 1398 C C . LEU A 1 179 ? 2.700 -11.159 -5.039 1.00 86.44 179 LEU A C 1
ATOM 1400 O O . LEU A 1 179 ? 3.238 -10.083 -5.281 1.00 86.44 179 LEU A O 1
ATOM 1404 N N . GLU A 1 180 ? 2.740 -11.753 -3.854 1.00 71.31 180 GLU A N 1
ATOM 1405 C CA . GLU A 1 180 ? 3.229 -11.211 -2.582 1.00 71.31 180 GLU A CA 1
ATOM 1406 C C . GLU A 1 180 ? 4.386 -10.210 -2.689 1.00 71.31 180 GLU A C 1
ATOM 1408 O O . GLU A 1 180 ? 5.510 -10.586 -3.006 1.00 71.31 180 GLU A O 1
ATOM 1413 N N . HIS A 1 181 ? 4.106 -8.940 -2.371 1.00 66.12 181 HIS A N 1
ATOM 1414 C CA . HIS A 1 181 ? 5.097 -7.852 -2.298 1.00 66.12 181 HIS A CA 1
ATOM 1415 C C . HIS A 1 181 ? 6.023 -7.765 -3.519 1.00 66.12 181 HIS A C 1
ATOM 1417 O O . HIS A 1 181 ? 7.192 -7.403 -3.401 1.00 66.12 181 HIS A O 1
ATOM 1423 N N . SER A 1 182 ? 5.498 -8.116 -4.691 1.00 77.31 182 SER A N 1
ATOM 1424 C CA . SER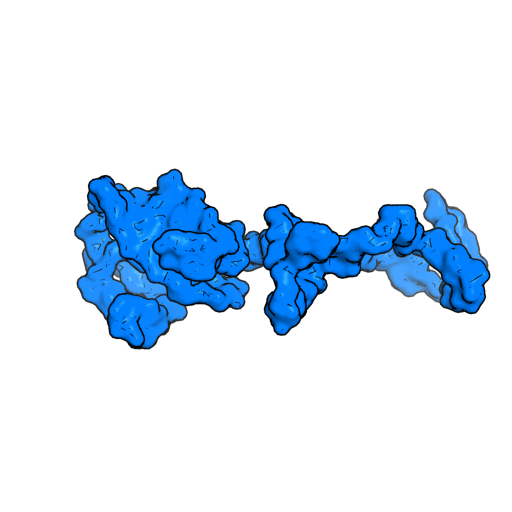 A 1 182 ? 6.234 -8.098 -5.945 1.00 77.31 182 SER A CA 1
ATOM 1425 C C . SER A 1 182 ? 5.531 -7.217 -6.971 1.00 77.31 182 SER A C 1
ATOM 1427 O O . SER A 1 182 ? 4.371 -6.835 -6.828 1.00 77.31 182 SER A O 1
ATOM 1429 N N . SER A 1 183 ? 6.234 -6.932 -8.058 1.00 83.88 183 SER A N 1
ATOM 1430 C CA . SER A 1 183 ? 5.684 -6.338 -9.276 1.00 83.88 183 SER A CA 1
ATOM 1431 C C . SER A 1 183 ? 5.007 -7.373 -10.184 1.00 83.88 183 SER A C 1
ATOM 1433 O O . SER A 1 183 ? 4.653 -7.028 -11.317 1.00 83.88 183 SER A O 1
ATOM 1435 N N . VAL A 1 184 ? 4.844 -8.623 -9.722 1.00 91.88 184 VAL A N 1
ATOM 1436 C CA . VAL A 1 184 ? 4.364 -9.743 -10.534 1.00 91.88 184 VAL A CA 1
ATOM 1437 C C . VAL A 1 184 ? 2.845 -9.866 -10.466 1.00 91.88 184 VAL A C 1
ATOM 1439 O O . VAL A 1 184 ? 2.263 -10.147 -9.419 1.00 91.88 184 VAL A O 1
ATOM 1442 N N . LEU A 1 185 ? 2.197 -9.730 -11.617 1.00 94.38 185 LEU A N 1
ATOM 1443 C CA . LEU A 1 185 ? 0.780 -9.997 -11.805 1.00 94.38 185 LEU A CA 1
ATOM 1444 C C . LEU A 1 185 ? 0.573 -11.377 -12.416 1.00 94.38 185 LEU A C 1
ATOM 1446 O O . LEU A 1 185 ? 1.205 -11.740 -13.407 1.00 94.38 185 LEU A O 1
ATOM 1450 N N . ARG A 1 186 ? -0.388 -12.115 -11.865 1.00 95.38 186 ARG A N 1
ATOM 1451 C CA . ARG A 1 186 ? -0.965 -13.305 -12.484 1.00 95.38 186 ARG A CA 1
ATOM 1452 C C . ARG A 1 186 ? -2.320 -12.944 -13.078 1.00 95.38 186 ARG A C 1
ATOM 1454 O O . ARG A 1 186 ? -3.250 -12.663 -12.325 1.00 95.38 186 ARG A O 1
ATOM 1461 N N . LEU A 1 187 ? -2.430 -12.997 -14.401 1.00 96.12 187 LEU A N 1
ATOM 1462 C CA . LEU A 1 187 ? -3.674 -12.814 -15.147 1.00 96.12 187 LEU A CA 1
ATOM 1463 C C . LEU A 1 187 ? -4.290 -14.164 -15.521 1.00 96.12 187 LEU A C 1
ATOM 1465 O O . LEU A 1 187 ? -3.572 -15.108 -15.836 1.00 96.12 187 LEU A O 1
ATOM 1469 N N . GLY A 1 188 ? -5.616 -14.242 -15.562 1.00 95.25 188 GLY A N 1
ATOM 1470 C CA . GLY A 1 188 ? -6.349 -15.441 -15.957 1.00 95.25 188 GLY A CA 1
ATOM 1471 C C . GLY A 1 188 ? -6.269 -16.578 -14.935 1.00 95.25 188 GLY A C 1
ATOM 1472 O O . GLY A 1 188 ? -5.819 -16.422 -13.799 1.00 95.25 188 GLY A O 1
ATOM 1473 N N . THR A 1 189 ? -6.770 -17.746 -15.338 1.00 94.56 189 THR A N 1
ATOM 1474 C CA . THR A 1 189 ? -6.785 -18.961 -14.511 1.00 94.56 189 THR A CA 1
ATOM 1475 C C . THR A 1 189 ? -6.534 -20.209 -15.358 1.00 94.56 189 THR A C 1
ATOM 1477 O O . THR A 1 189 ? -6.758 -20.220 -16.574 1.00 94.56 189 THR A O 1
ATOM 1480 N N . GLY A 1 190 ? -6.060 -21.284 -14.719 1.00 95.19 190 GLY A N 1
ATOM 1481 C CA . GLY A 1 190 ? -5.819 -22.575 -15.367 1.00 95.19 190 GLY A CA 1
ATOM 1482 C C . GLY A 1 190 ? -4.891 -22.457 -16.578 1.00 95.19 190 GLY A C 1
ATOM 1483 O O . GLY A 1 190 ? -3.873 -21.768 -16.522 1.00 95.19 190 GLY A O 1
ATOM 1484 N N . LYS A 1 191 ? -5.265 -23.089 -17.696 1.00 95.62 191 LYS A N 1
ATOM 1485 C CA . LYS A 1 191 ? -4.475 -23.074 -18.942 1.00 95.62 191 LYS A CA 1
ATOM 1486 C C . LYS A 1 191 ? -4.329 -21.689 -19.593 1.00 95.62 191 LYS A C 1
ATOM 1488 O O . LYS A 1 191 ? -3.513 -21.540 -20.493 1.00 95.62 191 LYS A O 1
ATOM 1493 N N . TYR A 1 192 ? -5.126 -20.704 -19.171 1.00 95.75 192 TYR A N 1
ATOM 1494 C CA . TYR A 1 192 ? -5.074 -19.323 -19.666 1.00 95.75 192 TYR A CA 1
ATOM 1495 C C . TYR A 1 192 ? -4.302 -18.387 -18.726 1.00 95.75 192 TYR A C 1
ATOM 1497 O O . TYR A 1 192 ? -4.349 -17.172 -18.904 1.00 95.75 192 TYR A O 1
ATOM 1505 N N . THR A 1 193 ? -3.623 -18.932 -17.713 1.00 96.19 193 THR A N 1
ATOM 1506 C CA . THR A 1 193 ? -2.812 -18.141 -16.782 1.00 96.19 193 THR A CA 1
ATOM 1507 C C . THR A 1 193 ? -1.631 -17.509 -17.511 1.00 96.19 193 THR A C 1
ATOM 1509 O O . THR A 1 193 ? -0.908 -18.207 -18.220 1.00 96.19 193 THR A O 1
ATOM 1512 N N . ARG A 1 194 ? -1.424 -16.207 -17.308 1.00 96.31 194 ARG A N 1
ATOM 1513 C CA . ARG A 1 194 ? -0.269 -15.447 -17.794 1.00 96.31 194 ARG A CA 1
ATOM 1514 C C . ARG A 1 194 ? 0.392 -14.692 -16.653 1.00 96.31 194 ARG A C 1
ATOM 1516 O O . ARG A 1 194 ? -0.292 -14.262 -15.724 1.00 96.31 194 ARG A O 1
ATOM 1523 N N . TYR A 1 195 ? 1.702 -14.516 -16.744 1.00 95.12 195 TYR A N 1
ATOM 1524 C CA . TYR A 1 195 ? 2.489 -13.757 -15.779 1.00 95.12 195 TYR A CA 1
ATOM 1525 C C . TYR A 1 195 ? 3.072 -12.503 -16.419 1.00 95.12 195 TYR A C 1
ATOM 1527 O O . TYR A 1 195 ? 3.523 -12.517 -17.567 1.00 95.12 195 TYR A O 1
ATOM 1535 N N . LEU A 1 196 ? 3.047 -11.413 -15.662 1.00 94.38 196 LEU A N 1
ATOM 1536 C CA . LEU A 1 196 ? 3.701 -10.164 -16.016 1.00 94.38 196 LEU A CA 1
ATOM 1537 C C . LEU A 1 196 ? 4.488 -9.662 -14.822 1.00 94.38 196 LEU A C 1
ATOM 1539 O O . LEU A 1 196 ? 4.013 -9.787 -13.702 1.00 94.38 196 LEU A O 1
ATOM 1543 N N . GLU A 1 197 ? 5.638 -9.051 -15.058 1.00 91.81 197 GLU A N 1
ATOM 1544 C CA . GLU A 1 197 ? 6.383 -8.328 -14.033 1.00 91.81 197 GLU A CA 1
ATOM 1545 C C . GLU A 1 197 ? 6.567 -6.883 -14.485 1.00 91.81 197 GLU A C 1
ATOM 1547 O O . GLU A 1 197 ? 7.224 -6.616 -15.493 1.00 91.81 197 GLU A O 1
ATOM 1552 N N . ALA A 1 198 ? 5.949 -5.942 -13.769 1.00 87.31 198 ALA A N 1
ATOM 1553 C CA . ALA A 1 198 ? 5.762 -4.583 -14.271 1.00 87.31 198 ALA A CA 1
ATOM 1554 C C . ALA A 1 198 ? 5.156 -4.609 -15.691 1.00 87.31 198 ALA A C 1
ATOM 1556 O O . ALA A 1 198 ? 4.030 -5.065 -15.859 1.00 87.31 198 ALA A O 1
ATOM 1557 N N . SER A 1 199 ? 5.885 -4.145 -16.710 1.00 89.06 199 SER A N 1
ATOM 1558 C CA . SER A 1 199 ? 5.461 -4.179 -18.118 1.00 89.06 199 SER A CA 1
ATOM 1559 C C . SER A 1 199 ? 6.050 -5.341 -18.931 1.00 89.06 199 SER A C 1
ATOM 1561 O O . SER A 1 199 ? 5.803 -5.426 -20.135 1.00 89.06 199 SER A O 1
ATOM 1563 N N . LEU A 1 200 ? 6.833 -6.230 -18.314 1.00 92.44 200 LEU A N 1
ATOM 1564 C CA . LEU A 1 200 ? 7.377 -7.418 -18.969 1.00 92.44 200 LEU A CA 1
ATOM 1565 C C . LEU A 1 200 ? 6.319 -8.517 -19.011 1.00 92.44 200 LEU A C 1
ATOM 1567 O O . LEU A 1 200 ? 5.657 -8.783 -18.014 1.00 92.44 200 LEU A O 1
ATOM 1571 N N . THR A 1 201 ? 6.181 -9.173 -20.162 1.00 93.06 201 THR A N 1
ATOM 1572 C CA . THR A 1 201 ? 5.262 -10.306 -20.335 1.00 93.06 201 THR A CA 1
ATOM 1573 C C . THR A 1 201 ? 6.032 -11.618 -20.349 1.00 93.06 201 THR A C 1
ATOM 1575 O O . THR A 1 201 ? 7.161 -11.679 -20.834 1.00 93.06 201 THR A O 1
ATOM 1578 N N . ASP A 1 202 ? 5.375 -12.692 -19.934 1.00 93.06 202 ASP A N 1
ATOM 1579 C CA . ASP A 1 202 ? 5.847 -14.076 -20.062 1.00 93.06 202 ASP A CA 1
ATOM 1580 C C . ASP A 1 202 ? 6.015 -14.584 -21.513 1.00 93.06 202 ASP A C 1
ATOM 1582 O O . ASP A 1 202 ? 6.424 -15.725 -21.719 1.00 93.06 202 ASP A O 1
ATOM 1586 N N . SER A 1 203 ? 5.707 -13.770 -22.532 1.00 93.31 203 SER A N 1
ATOM 1587 C CA . SER A 1 203 ? 5.996 -14.103 -23.937 1.00 93.31 203 SER A CA 1
ATOM 1588 C C . SER A 1 203 ? 7.388 -13.676 -24.400 1.00 93.31 203 SER A C 1
ATOM 1590 O O . SER A 1 203 ? 7.873 -14.175 -25.417 1.00 93.31 203 SER A O 1
ATOM 1592 N N . CYS A 1 204 ? 8.042 -12.771 -23.670 1.00 90.81 204 CYS A N 1
ATOM 1593 C CA . CYS A 1 204 ? 9.395 -12.335 -23.985 1.00 90.81 204 CYS A CA 1
ATOM 1594 C C . CYS A 1 204 ? 10.401 -13.385 -23.496 1.00 90.81 204 CYS A C 1
ATOM 1596 O O . CYS A 1 204 ? 10.390 -13.757 -22.324 1.00 90.81 204 CYS A O 1
ATOM 1598 N N . SER A 1 205 ? 11.303 -13.849 -24.368 1.00 93.50 205 SER A N 1
ATOM 1599 C CA . SER A 1 205 ? 12.391 -14.727 -23.926 1.00 93.50 205 SER A CA 1
ATOM 1600 C C . SER A 1 205 ? 13.374 -13.956 -23.042 1.00 93.50 205 SER A C 1
ATOM 1602 O O . SER A 1 205 ? 13.630 -12.774 -23.282 1.00 93.50 205 SER A O 1
ATOM 1604 N N . CYS A 1 206 ? 13.972 -14.629 -22.054 1.00 92.88 206 CYS A N 1
ATOM 1605 C CA . CYS A 1 206 ? 15.002 -14.025 -21.200 1.00 92.88 206 CYS A CA 1
ATOM 1606 C C . CYS A 1 206 ? 16.151 -13.429 -22.028 1.00 92.88 206 CYS A C 1
ATOM 1608 O O . CYS A 1 206 ? 16.555 -12.297 -21.794 1.00 92.88 206 CYS A O 1
ATOM 1610 N N . VAL A 1 207 ? 16.574 -14.129 -23.087 1.00 93.31 207 VAL A N 1
ATOM 1611 C CA . VAL A 1 207 ? 17.601 -13.649 -24.021 1.00 93.31 207 VAL A CA 1
ATOM 1612 C C . VAL A 1 207 ? 17.192 -12.325 -24.670 1.00 93.31 207 VAL A C 1
ATOM 1614 O O . VAL A 1 207 ? 18.003 -11.409 -24.736 1.00 93.31 207 VAL A O 1
ATOM 1617 N N . ALA A 1 208 ? 15.944 -12.184 -25.127 1.00 92.12 208 ALA A N 1
ATOM 1618 C CA . ALA A 1 208 ? 15.484 -10.936 -25.735 1.00 92.12 208 ALA A CA 1
ATOM 1619 C C . ALA A 1 208 ? 15.471 -9.774 -24.726 1.00 92.12 208 ALA A C 1
ATOM 1621 O O . ALA A 1 208 ? 15.852 -8.657 -25.078 1.00 92.12 208 ALA A O 1
ATOM 1622 N N . VAL A 1 209 ? 15.074 -10.040 -23.477 1.00 91.56 209 VAL A N 1
ATOM 1623 C CA . VAL A 1 209 ? 15.091 -9.047 -22.392 1.00 91.56 209 VAL A CA 1
ATOM 1624 C C . VAL A 1 209 ? 16.525 -8.608 -22.079 1.00 91.56 209 VAL A C 1
ATOM 1626 O O . VAL A 1 209 ? 16.794 -7.407 -22.045 1.00 91.56 209 VAL A O 1
ATOM 1629 N N . ASP A 1 210 ? 17.463 -9.548 -21.952 1.00 90.75 210 ASP A N 1
ATOM 1630 C CA . ASP A 1 210 ? 18.879 -9.254 -21.690 1.00 90.75 210 ASP A CA 1
ATOM 1631 C C . ASP A 1 210 ? 19.519 -8.466 -22.843 1.00 90.75 210 ASP A C 1
ATOM 1633 O O . ASP A 1 210 ? 20.255 -7.496 -22.629 1.00 90.75 210 ASP A O 1
ATOM 1637 N N . MET A 1 211 ? 19.195 -8.833 -24.088 1.00 91.25 211 MET A N 1
ATOM 1638 C CA . MET A 1 211 ? 19.650 -8.111 -25.276 1.00 91.25 211 MET A CA 1
ATOM 1639 C C . MET A 1 211 ? 19.141 -6.667 -25.298 1.00 91.25 211 MET A C 1
ATOM 1641 O O . MET A 1 211 ? 19.914 -5.763 -25.622 1.00 91.25 211 MET A O 1
ATOM 1645 N N . ALA A 1 212 ? 17.873 -6.446 -24.936 1.00 89.44 212 ALA A N 1
ATOM 1646 C CA . ALA A 1 212 ? 17.272 -5.117 -24.845 1.00 89.44 212 ALA A CA 1
ATOM 1647 C C . ALA A 1 212 ? 17.847 -4.285 -23.682 1.00 89.44 212 ALA A C 1
ATOM 1649 O O . ALA A 1 212 ? 17.990 -3.067 -23.802 1.00 89.44 212 ALA A O 1
ATOM 1650 N N . GLY A 1 213 ? 18.216 -4.929 -22.569 1.00 89.06 213 GLY A N 1
ATOM 1651 C CA . GLY A 1 213 ? 18.895 -4.284 -21.441 1.00 89.06 213 GLY A CA 1
ATOM 1652 C C . GLY A 1 213 ? 20.326 -3.839 -21.769 1.00 89.06 213 GLY A C 1
ATOM 1653 O O . GLY A 1 213 ? 20.813 -2.841 -21.232 1.00 89.06 213 GLY A O 1
ATOM 1654 N N . ASN A 1 214 ? 20.995 -4.527 -22.699 1.00 91.31 214 ASN A N 1
ATOM 1655 C CA . ASN A 1 214 ? 22.326 -4.158 -23.165 1.00 91.31 214 ASN A CA 1
ATOM 1656 C C . ASN A 1 214 ? 22.256 -3.104 -24.282 1.00 91.31 214 ASN A C 1
ATOM 1658 O O . ASN A 1 214 ? 21.973 -3.396 -25.448 1.00 91.31 214 ASN A O 1
ATOM 1662 N N . LYS A 1 215 ? 22.601 -1.856 -23.947 1.00 90.31 215 LYS A N 1
ATOM 1663 C CA . LYS A 1 215 ? 22.507 -0.724 -24.888 1.00 90.31 215 LYS A CA 1
ATOM 1664 C C . LYS A 1 215 ? 23.418 -0.859 -26.108 1.00 90.31 215 LYS A C 1
ATOM 1666 O O . LYS A 1 215 ? 23.070 -0.352 -27.173 1.00 90.31 215 LYS A O 1
ATOM 1671 N N . HIS A 1 216 ? 24.579 -1.497 -25.961 1.00 90.50 216 HIS A N 1
ATOM 1672 C CA . HIS A 1 216 ? 25.507 -1.700 -27.073 1.00 90.50 216 HIS A CA 1
ATOM 1673 C C . HIS A 1 216 ? 24.966 -2.753 -28.044 1.00 90.50 216 HIS A C 1
ATOM 1675 O O . HIS A 1 216 ? 24.874 -2.498 -29.243 1.00 90.50 216 HIS A O 1
ATOM 1681 N N . LEU A 1 217 ? 24.511 -3.893 -27.521 1.00 91.31 217 LEU A N 1
ATOM 1682 C CA . LEU A 1 217 ? 23.932 -4.956 -28.339 1.00 91.31 217 LEU A CA 1
ATOM 1683 C C . LEU A 1 217 ? 22.632 -4.512 -29.022 1.00 91.31 217 LEU A C 1
ATOM 1685 O O . LEU A 1 217 ? 22.444 -4.766 -30.211 1.00 91.31 217 LEU A O 1
ATOM 1689 N N . THR A 1 218 ? 21.780 -3.772 -28.307 1.00 91.75 218 THR A N 1
ATOM 1690 C CA . THR A 1 218 ? 20.574 -3.152 -28.876 1.00 91.75 218 THR A CA 1
ATOM 1691 C C . THR A 1 218 ? 20.926 -2.255 -30.061 1.00 91.75 218 THR A C 1
ATOM 1693 O O . THR A 1 218 ? 20.312 -2.355 -31.121 1.00 91.75 218 THR A O 1
ATOM 1696 N N . LYS A 1 219 ? 21.955 -1.410 -29.923 1.00 92.56 219 LYS A N 1
ATOM 1697 C CA . LYS A 1 219 ? 22.413 -0.530 -31.002 1.00 92.56 219 LYS A CA 1
ATOM 1698 C C . LYS A 1 219 ? 22.864 -1.317 -32.237 1.00 92.56 219 LYS A C 1
ATOM 1700 O O . LYS A 1 219 ? 22.496 -0.939 -33.347 1.00 92.56 219 LYS A O 1
ATOM 1705 N N . ILE A 1 220 ? 23.637 -2.389 -32.049 1.00 92.94 220 ILE A N 1
ATOM 1706 C CA . ILE A 1 220 ? 24.077 -3.263 -33.146 1.00 92.94 220 ILE A CA 1
ATOM 1707 C C . ILE A 1 220 ? 22.859 -3.847 -33.866 1.00 92.94 220 ILE A C 1
ATOM 1709 O O . ILE A 1 220 ? 22.744 -3.692 -35.077 1.00 92.94 220 ILE A O 1
ATOM 1713 N N . LYS A 1 221 ? 21.912 -4.434 -33.125 1.00 94.69 221 LYS A N 1
ATOM 1714 C CA . LYS A 1 221 ? 20.723 -5.078 -33.705 1.00 94.69 221 LYS A CA 1
ATOM 1715 C C . LYS A 1 221 ? 19.833 -4.108 -34.478 1.00 94.69 221 LYS A C 1
ATOM 1717 O O . LYS A 1 221 ? 19.369 -4.441 -35.564 1.00 94.69 221 LYS A O 1
ATOM 1722 N N . LEU A 1 222 ? 19.627 -2.902 -33.952 1.00 95.44 222 LEU A N 1
ATOM 1723 C CA . LEU A 1 222 ? 18.883 -1.854 -34.653 1.00 95.44 222 LEU A CA 1
ATOM 1724 C C . LEU A 1 222 ? 19.609 -1.416 -35.934 1.00 95.44 222 LEU A C 1
ATOM 1726 O O . LEU A 1 222 ? 18.979 -1.316 -36.984 1.00 95.44 222 LEU A O 1
ATOM 1730 N N . SER A 1 223 ? 20.931 -1.228 -35.876 1.00 94.94 223 SER A N 1
ATOM 1731 C CA . SER A 1 223 ? 21.727 -0.854 -37.049 1.00 94.94 223 SER A CA 1
ATOM 1732 C C . SER A 1 223 ? 21.741 -1.941 -38.128 1.00 94.94 223 SER A C 1
ATOM 1734 O O . SER A 1 223 ? 21.642 -1.610 -39.306 1.00 94.94 223 SER A O 1
ATOM 1736 N N . GLU A 1 224 ? 21.852 -3.220 -37.749 1.00 95.75 224 GLU A N 1
ATOM 1737 C CA . GLU A 1 224 ? 21.766 -4.374 -38.663 1.00 95.75 224 GLU A CA 1
ATOM 1738 C C . GLU A 1 224 ? 20.411 -4.423 -39.384 1.00 95.75 224 GLU A C 1
ATOM 1740 O O . GLU A 1 224 ? 20.341 -4.803 -40.550 1.00 95.75 224 GLU A O 1
ATOM 1745 N N . ALA A 1 225 ? 19.342 -3.987 -38.711 1.00 96.81 225 ALA A N 1
ATOM 1746 C CA . ALA A 1 225 ? 18.001 -3.869 -39.276 1.00 96.81 225 ALA A CA 1
ATOM 1747 C C . ALA A 1 225 ? 17.776 -2.574 -40.088 1.00 96.81 225 ALA A C 1
ATOM 1749 O O . ALA A 1 225 ? 16.656 -2.313 -40.525 1.00 96.81 225 ALA A O 1
ATOM 1750 N N . GLY A 1 226 ? 18.805 -1.741 -40.277 1.00 96.75 226 GLY A N 1
ATOM 1751 C CA . GLY A 1 226 ? 18.703 -0.468 -40.999 1.00 96.75 226 GLY A CA 1
ATOM 1752 C C . GLY A 1 226 ? 18.008 0.653 -40.219 1.00 96.75 226 GLY A C 1
ATOM 1753 O O . GLY A 1 226 ? 17.691 1.693 -40.796 1.00 96.75 226 GLY A O 1
ATOM 1754 N N . ILE A 1 227 ? 17.776 0.476 -38.914 1.00 97.75 227 ILE A N 1
ATOM 1755 C CA . ILE A 1 227 ? 17.193 1.506 -38.050 1.00 97.75 227 ILE A CA 1
ATOM 1756 C C . ILE A 1 227 ? 18.309 2.476 -37.626 1.00 97.75 227 ILE A C 1
ATOM 1758 O O . ILE A 1 227 ? 19.320 2.035 -37.069 1.00 97.75 227 ILE A O 1
ATOM 1762 N N . PRO A 1 228 ? 18.156 3.796 -37.853 1.00 96.38 228 PRO A N 1
ATOM 1763 C CA . PRO A 1 228 ? 19.167 4.775 -37.469 1.00 96.38 228 PRO A CA 1
ATOM 1764 C C . PRO A 1 228 ? 19.456 4.760 -35.965 1.00 96.38 228 PRO A C 1
ATOM 1766 O O . PRO A 1 228 ? 18.545 4.827 -35.140 1.00 96.38 228 PRO A O 1
ATOM 1769 N N . VAL A 1 229 ? 20.741 4.733 -35.607 1.00 95.12 229 VAL A N 1
ATOM 1770 C CA . VAL A 1 229 ? 21.208 4.759 -34.214 1.00 95.12 229 VAL A CA 1
ATOM 1771 C C . VAL A 1 229 ? 22.322 5.796 -34.008 1.00 95.12 229 VAL A C 1
ATOM 1773 O O . VAL A 1 229 ? 23.141 5.998 -34.909 1.00 95.12 229 VAL A O 1
ATOM 1776 N N . PRO A 1 230 ? 22.422 6.436 -32.824 1.00 92.19 230 PRO A N 1
ATOM 1777 C CA . PRO A 1 230 ? 23.500 7.380 -32.530 1.00 92.19 230 PRO A CA 1
ATOM 1778 C C . PRO A 1 230 ? 24.886 6.730 -32.598 1.00 92.19 230 PRO A C 1
ATOM 1780 O O . PRO A 1 230 ? 25.070 5.594 -32.152 1.00 92.19 230 PRO A O 1
ATOM 1783 N N . ARG A 1 231 ? 25.895 7.461 -33.089 1.00 90.62 231 ARG A N 1
ATOM 1784 C CA . ARG A 1 231 ? 27.307 7.040 -33.014 1.00 90.62 231 ARG A CA 1
ATOM 1785 C C . ARG A 1 231 ? 27.756 6.971 -31.547 1.00 90.62 231 ARG A C 1
ATOM 1787 O O . ARG A 1 231 ? 27.238 7.689 -30.704 1.00 90.62 231 ARG A O 1
ATOM 1794 N N . GLY A 1 232 ? 28.635 6.027 -31.225 1.00 91.06 232 GLY A N 1
ATOM 1795 C CA . GLY A 1 232 ? 28.916 5.643 -29.837 1.00 91.06 232 GLY A CA 1
ATOM 1796 C C . GLY A 1 232 ? 29.542 4.260 -29.744 1.00 91.06 232 GLY A C 1
ATOM 1797 O O . GLY A 1 232 ? 29.229 3.405 -30.575 1.00 91.06 232 GLY A O 1
ATOM 1798 N N . ASP A 1 233 ? 30.374 4.048 -28.732 1.00 92.31 233 ASP A N 1
ATOM 1799 C CA . ASP A 1 233 ? 31.035 2.771 -28.471 1.00 92.31 233 ASP A CA 1
ATOM 1800 C C . ASP A 1 233 ? 31.251 2.560 -26.961 1.00 92.31 233 ASP A C 1
ATOM 1802 O O . ASP A 1 233 ? 31.047 3.487 -26.170 1.00 92.31 233 ASP A O 1
ATOM 1806 N N . VAL A 1 234 ? 31.612 1.343 -26.553 1.00 93.56 234 VAL A N 1
ATOM 1807 C CA . VAL A 1 234 ? 31.887 0.989 -25.154 1.00 93.56 234 VAL A CA 1
ATOM 1808 C C . VAL A 1 234 ? 33.342 1.301 -24.819 1.00 93.56 234 VAL A C 1
ATOM 1810 O O . VAL A 1 234 ? 34.265 0.893 -25.517 1.00 93.56 234 VAL A O 1
ATOM 1813 N N . ALA A 1 235 ? 33.553 2.012 -23.714 1.00 94.06 235 ALA A N 1
ATOM 1814 C CA . ALA A 1 235 ? 34.874 2.370 -23.221 1.00 94.06 235 ALA A CA 1
ATOM 1815 C C . ALA A 1 235 ? 35.134 1.707 -21.863 1.00 94.06 235 ALA A C 1
ATOM 1817 O O . ALA A 1 235 ? 34.294 1.782 -20.970 1.00 94.06 235 ALA A O 1
ATOM 1818 N N . TYR A 1 236 ? 36.316 1.113 -21.690 1.00 93.94 236 TYR A N 1
ATOM 1819 C CA . TYR A 1 236 ? 36.742 0.481 -20.428 1.00 93.94 236 TYR A CA 1
ATOM 1820 C C . TYR A 1 236 ? 37.778 1.313 -19.663 1.00 93.94 236 TYR A C 1
ATOM 1822 O O . TYR A 1 236 ? 38.115 1.019 -18.522 1.00 93.94 236 TYR A O 1
ATOM 1830 N N . THR A 1 237 ? 38.304 2.361 -20.297 1.00 95.75 237 THR A N 1
ATOM 1831 C CA . THR A 1 237 ? 39.264 3.295 -19.701 1.00 95.75 237 THR A CA 1
ATOM 1832 C C . THR A 1 237 ? 38.930 4.725 -20.106 1.00 95.75 237 THR A C 1
ATOM 1834 O O . THR A 1 237 ? 38.370 4.962 -21.182 1.00 95.75 237 THR A O 1
ATOM 1837 N N . PHE A 1 238 ? 39.355 5.698 -19.297 1.00 94.69 238 PHE A N 1
ATOM 1838 C CA . PHE A 1 238 ? 39.243 7.117 -19.642 1.00 94.69 238 PHE A CA 1
ATOM 1839 C C . PHE A 1 238 ? 39.880 7.431 -21.004 1.00 94.69 238 PHE A C 1
ATOM 1841 O O . PHE A 1 238 ? 39.291 8.133 -21.823 1.00 94.69 238 PHE A O 1
ATOM 1848 N N . ARG A 1 239 ? 41.051 6.842 -21.290 1.00 96.75 239 ARG A N 1
ATOM 1849 C CA . ARG A 1 239 ? 41.747 7.024 -22.570 1.00 96.75 239 ARG A CA 1
ATOM 1850 C C . ARG A 1 239 ? 40.889 6.566 -23.752 1.00 96.75 239 ARG A C 1
ATOM 1852 O O . ARG A 1 239 ? 40.770 7.304 -24.725 1.00 96.75 239 ARG A O 1
ATOM 1859 N N . SER A 1 240 ? 40.268 5.385 -23.660 1.00 96.25 240 SER A N 1
ATOM 1860 C CA . SER A 1 240 ? 39.346 4.909 -24.704 1.00 96.25 240 SER A CA 1
ATOM 1861 C C . SER A 1 240 ? 38.115 5.808 -24.833 1.00 96.25 240 SER A C 1
ATOM 1863 O O . SER A 1 240 ? 37.735 6.149 -25.948 1.00 96.25 240 SER A O 1
ATOM 1865 N N . ALA A 1 241 ? 37.549 6.272 -23.714 1.00 95.12 241 ALA A N 1
ATOM 1866 C CA . ALA A 1 241 ? 36.376 7.142 -23.720 1.00 95.12 241 ALA A CA 1
ATOM 1867 C C . ALA A 1 241 ? 36.667 8.489 -24.404 1.00 95.12 241 ALA A C 1
ATOM 1869 O O . ALA A 1 241 ? 35.895 8.928 -25.251 1.00 95.12 241 ALA A O 1
ATOM 1870 N N . SER A 1 242 ? 37.811 9.108 -24.095 1.00 95.44 242 SER A N 1
ATOM 1871 C CA . SER A 1 242 ? 38.248 10.374 -24.695 1.00 95.44 242 SER A CA 1
ATOM 1872 C C . SER A 1 242 ? 38.509 10.251 -26.202 1.00 95.44 242 SER A C 1
ATOM 1874 O O . SER A 1 242 ? 38.111 11.128 -26.972 1.00 95.44 242 SER A O 1
ATOM 1876 N N . ALA A 1 243 ? 39.113 9.141 -26.643 1.00 96.25 243 ALA A N 1
ATOM 1877 C CA . ALA A 1 243 ? 39.332 8.869 -28.063 1.00 96.25 243 ALA A CA 1
ATOM 1878 C C . ALA A 1 243 ? 38.006 8.679 -28.821 1.00 96.25 243 ALA A C 1
ATOM 1880 O O . ALA A 1 243 ? 37.807 9.290 -29.870 1.00 96.25 243 ALA A O 1
ATOM 1881 N N . ILE A 1 244 ? 37.081 7.888 -28.261 1.00 95.88 244 ILE A N 1
ATOM 1882 C CA . ILE A 1 244 ? 35.737 7.676 -28.820 1.00 95.88 244 ILE A CA 1
ATOM 1883 C C . ILE A 1 244 ? 34.987 9.009 -28.924 1.00 95.88 244 ILE A C 1
ATOM 1885 O O . ILE A 1 244 ? 34.446 9.325 -29.981 1.00 95.88 244 ILE A O 1
ATOM 1889 N N . ALA A 1 245 ? 34.994 9.817 -27.862 1.00 95.81 245 ALA A N 1
ATOM 1890 C CA . ALA A 1 245 ? 34.316 11.110 -27.847 1.00 95.81 245 ALA A CA 1
ATOM 1891 C C . ALA A 1 245 ? 34.883 12.079 -28.895 1.00 95.81 245 ALA A C 1
ATOM 1893 O O . ALA A 1 245 ? 34.126 12.696 -29.640 1.00 95.81 245 ALA A O 1
ATOM 1894 N N . SER A 1 246 ? 36.210 12.140 -29.031 1.00 95.75 246 SER A N 1
ATOM 1895 C CA . SER A 1 246 ? 36.872 12.976 -30.042 1.00 95.75 246 SER A CA 1
ATOM 1896 C C . SER A 1 246 ? 36.528 12.550 -31.473 1.00 95.75 246 SER A C 1
ATOM 1898 O O . SER A 1 246 ? 36.362 13.401 -32.341 1.00 95.75 246 SER A O 1
ATOM 1900 N N . ALA A 1 247 ? 36.385 11.244 -31.722 1.00 95.81 247 ALA A N 1
ATOM 1901 C CA . ALA A 1 247 ? 36.002 10.714 -33.030 1.00 95.81 247 ALA A CA 1
ATOM 1902 C C . ALA A 1 247 ? 34.517 10.945 -33.367 1.00 95.81 247 ALA A C 1
ATOM 1904 O O . ALA A 1 247 ? 34.166 11.126 -34.532 1.00 95.81 247 ALA A O 1
ATOM 1905 N N . ILE A 1 248 ? 33.638 10.924 -32.359 1.00 94.88 248 ILE A N 1
ATOM 1906 C CA . ILE A 1 248 ? 32.205 11.220 -32.518 1.00 94.88 248 ILE A CA 1
ATOM 1907 C C . ILE A 1 248 ? 31.975 12.723 -32.718 1.00 94.88 248 ILE A C 1
ATOM 1909 O O . ILE A 1 248 ? 31.116 13.098 -33.515 1.00 94.88 248 ILE A O 1
ATOM 1913 N N . GLY A 1 249 ? 32.759 13.552 -32.028 1.00 95.56 249 GLY A N 1
ATOM 1914 C CA . GLY A 1 249 ? 32.560 14.991 -31.908 1.00 95.56 249 GLY A CA 1
ATOM 1915 C C . GLY A 1 249 ? 31.830 15.342 -30.610 1.00 95.56 249 GLY A C 1
ATOM 1916 O O . GLY A 1 249 ? 30.852 14.696 -30.239 1.00 95.56 249 GLY A O 1
ATOM 1917 N N . TRP A 1 250 ? 32.325 16.371 -29.923 1.00 94.12 250 TRP A N 1
ATOM 1918 C CA . TRP A 1 250 ? 31.732 16.902 -28.694 1.00 94.12 250 TRP A CA 1
ATOM 1919 C C . TRP A 1 250 ? 30.526 17.814 -29.000 1.00 94.12 250 TRP A C 1
ATOM 1921 O O . TRP A 1 250 ? 30.528 18.472 -30.046 1.00 94.12 250 TRP A O 1
ATOM 1931 N N . PRO A 1 251 ? 29.532 17.919 -28.096 1.00 94.69 251 PRO A N 1
ATOM 1932 C CA . PRO A 1 251 ? 29.418 17.212 -26.816 1.00 94.69 251 PRO A CA 1
ATOM 1933 C C . PRO A 1 251 ? 28.901 15.769 -26.958 1.00 94.69 251 PRO A C 1
ATOM 1935 O O . PRO A 1 251 ? 28.223 15.424 -27.927 1.00 94.69 251 PRO A O 1
ATOM 1938 N N . VAL A 1 252 ? 29.178 14.928 -25.958 1.00 95.62 252 VAL A N 1
ATOM 1939 C CA . VAL A 1 252 ? 28.740 13.524 -25.893 1.00 95.62 252 VAL A CA 1
ATOM 1940 C C . VAL A 1 252 ? 27.956 13.211 -24.614 1.00 95.62 252 VAL A C 1
ATOM 1942 O O . VAL A 1 252 ? 27.930 13.970 -23.644 1.00 95.62 252 VAL A O 1
ATOM 1945 N N . ALA A 1 253 ? 27.291 12.053 -24.611 1.00 94.88 253 ALA A N 1
ATOM 1946 C CA . ALA A 1 253 ? 26.652 11.484 -23.429 1.00 94.88 253 ALA A CA 1
ATOM 1947 C C . ALA A 1 253 ? 27.362 10.192 -23.009 1.00 94.88 253 ALA A C 1
ATOM 1949 O O . ALA A 1 253 ? 27.671 9.342 -23.847 1.00 94.88 253 ALA A O 1
ATOM 1950 N N . VAL A 1 254 ? 27.566 10.023 -21.704 1.00 94.12 254 VAL A N 1
ATOM 1951 C CA . VAL A 1 254 ? 28.172 8.832 -21.099 1.00 94.12 254 VAL A CA 1
ATOM 1952 C C . VAL A 1 254 ? 27.128 8.132 -20.239 1.00 94.12 254 VAL A C 1
ATOM 1954 O O . VAL A 1 254 ? 26.398 8.769 -19.485 1.00 94.12 254 VAL A O 1
ATOM 1957 N N . LYS A 1 255 ? 27.028 6.809 -20.372 1.00 92.50 255 LYS A N 1
ATOM 1958 C CA . LYS A 1 255 ? 26.071 5.979 -19.632 1.00 92.50 255 LYS A CA 1
ATOM 1959 C C . LYS A 1 255 ? 26.633 4.573 -19.411 1.00 92.50 255 LYS A C 1
ATOM 1961 O O . LYS A 1 255 ? 27.291 4.065 -20.321 1.00 92.50 255 LYS A O 1
ATOM 1966 N N . PRO A 1 256 ? 26.328 3.904 -18.285 1.00 90.75 256 PRO A N 1
ATOM 1967 C CA . PRO A 1 256 ? 26.586 2.479 -18.145 1.00 90.75 256 PRO A CA 1
ATOM 1968 C C . PRO A 1 256 ? 25.837 1.713 -19.237 1.00 90.75 256 PRO A C 1
ATOM 1970 O O . PRO A 1 256 ? 24.693 2.050 -19.578 1.00 90.75 256 PRO A O 1
ATOM 1973 N N . PHE A 1 257 ? 26.469 0.692 -19.811 1.00 84.19 257 PHE A N 1
ATOM 1974 C CA . PHE A 1 257 ? 25.869 -0.058 -20.916 1.00 84.19 257 PHE A CA 1
ATOM 1975 C C . PHE A 1 257 ? 24.730 -0.983 -20.448 1.00 84.19 257 PHE A C 1
ATOM 1977 O O . PHE A 1 257 ? 23.839 -1.267 -21.245 1.00 84.19 257 PHE A O 1
ATOM 1984 N N . ASP A 1 258 ? 24.708 -1.342 -19.163 1.00 82.88 258 ASP A N 1
ATOM 1985 C CA . ASP A 1 258 ? 23.846 -2.335 -18.503 1.00 82.88 258 ASP A CA 1
ATOM 1986 C C . ASP A 1 258 ? 22.927 -1.762 -17.398 1.00 82.88 258 ASP A C 1
ATOM 1988 O O . ASP A 1 258 ? 22.117 -2.484 -16.826 1.00 82.88 258 ASP A O 1
ATOM 1992 N N . ALA A 1 259 ? 22.996 -0.458 -17.099 1.00 85.94 259 ALA A N 1
ATOM 1993 C CA . ALA A 1 259 ? 22.102 0.175 -16.117 1.00 85.94 259 ALA A CA 1
ATOM 1994 C C . ALA A 1 259 ? 20.761 0.631 -16.721 1.00 85.94 259 ALA A C 1
ATOM 1996 O O . ALA A 1 259 ? 20.677 0.977 -17.896 1.00 85.94 259 ALA A O 1
ATOM 1997 N N . ASN A 1 260 ? 19.718 0.757 -15.902 1.00 82.62 260 ASN A N 1
ATOM 1998 C CA . ASN A 1 260 ? 18.390 1.215 -16.331 1.00 82.62 260 ASN A CA 1
ATOM 1999 C C . ASN A 1 260 ? 17.969 2.513 -15.619 1.00 82.62 260 ASN A C 1
ATOM 2001 O O . ASN A 1 260 ? 18.655 2.988 -14.714 1.00 82.62 260 ASN A O 1
ATOM 2005 N N . GLN A 1 261 ? 16.835 3.095 -16.032 1.00 82.12 261 GLN A N 1
ATOM 2006 C CA . GLN A 1 261 ? 16.194 4.249 -15.367 1.00 82.12 261 GLN A CA 1
ATOM 2007 C C . GLN A 1 261 ? 17.079 5.509 -15.270 1.00 82.12 261 GLN A C 1
ATOM 2009 O O . GLN A 1 261 ? 17.012 6.253 -14.298 1.00 82.12 261 GLN A O 1
ATOM 2014 N N . GLY A 1 262 ? 17.957 5.736 -16.252 1.00 83.94 262 GLY A N 1
ATOM 2015 C CA . GLY A 1 262 ? 18.828 6.918 -16.277 1.00 83.94 262 GLY A CA 1
ATOM 2016 C C . GLY A 1 262 ? 19.957 6.918 -15.236 1.00 83.94 262 GLY A C 1
ATOM 2017 O O . GLY A 1 262 ? 20.699 7.893 -15.142 1.00 83.94 262 GLY A O 1
ATOM 2018 N N . LYS A 1 263 ? 20.134 5.833 -14.473 1.00 88.31 263 LYS A N 1
ATOM 2019 C CA . LYS A 1 263 ? 21.180 5.736 -13.448 1.00 88.31 263 LYS A CA 1
ATOM 2020 C C . LYS A 1 263 ? 22.570 5.786 -14.090 1.00 88.31 263 LYS A C 1
ATOM 2022 O O . LYS A 1 263 ? 22.871 5.015 -15.001 1.00 88.31 263 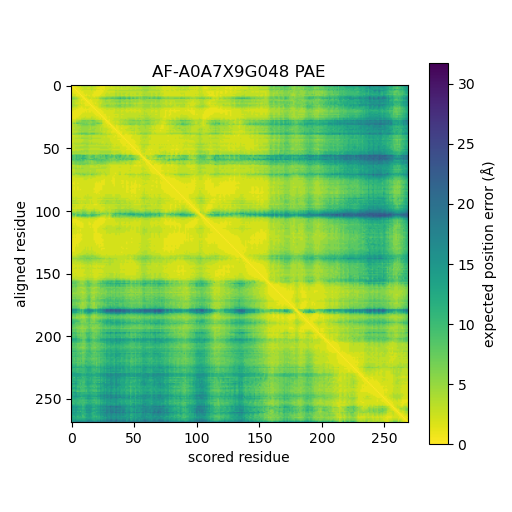LYS A O 1
ATOM 2027 N N . GLY A 1 264 ? 23.407 6.704 -13.608 1.00 91.25 264 GLY A N 1
ATOM 2028 C CA . GLY A 1 264 ? 24.768 6.912 -14.111 1.00 91.25 264 GLY A CA 1
ATOM 2029 C C . GLY A 1 264 ? 24.847 7.585 -15.486 1.00 91.25 264 GLY A C 1
ATOM 2030 O O . GLY A 1 264 ? 25.891 7.511 -16.127 1.00 91.25 264 GLY A O 1
ATOM 2031 N N . VAL A 1 265 ? 23.766 8.204 -15.970 1.00 93.31 265 VAL A N 1
ATOM 2032 C CA . VAL A 1 265 ? 23.781 8.944 -17.237 1.00 93.31 265 VAL A CA 1
ATOM 2033 C C . VAL A 1 265 ? 24.289 10.366 -17.008 1.00 93.31 265 VAL A C 1
ATOM 2035 O O . VAL A 1 265 ? 23.742 11.104 -16.194 1.00 93.31 265 VAL A O 1
ATOM 2038 N N . PHE A 1 266 ? 25.296 10.758 -17.782 1.00 94.69 266 PHE A N 1
ATOM 2039 C CA . PHE A 1 266 ? 25.835 12.111 -17.843 1.00 94.69 266 PHE A CA 1
ATOM 2040 C C . PHE A 1 266 ? 25.701 12.624 -19.273 1.00 94.69 266 PHE A C 1
ATOM 2042 O O . PHE A 1 266 ? 26.041 11.927 -20.230 1.00 94.69 266 PHE A O 1
ATOM 2049 N N . THR A 1 267 ? 25.189 13.837 -19.426 1.00 93.75 267 THR A N 1
ATOM 2050 C CA . THR A 1 267 ? 24.959 14.477 -20.726 1.00 93.75 267 THR A CA 1
ATOM 2051 C C . THR A 1 267 ? 25.750 15.767 -20.823 1.00 93.75 267 THR A C 1
ATOM 2053 O O . THR A 1 267 ? 26.015 16.387 -19.797 1.00 93.75 267 THR A O 1
ATOM 2056 N N . ASN A 1 268 ? 26.024 16.211 -22.050 1.00 91.75 268 ASN A N 1
ATOM 2057 C CA . ASN A 1 268 ? 26.715 17.473 -22.312 1.00 91.75 268 ASN A CA 1
ATOM 2058 C C . ASN A 1 268 ? 28.119 17.529 -21.684 1.00 91.75 268 ASN A C 1
ATOM 2060 O O . ASN A 1 268 ? 28.513 18.547 -21.116 1.00 91.75 268 ASN A O 1
ATOM 2064 N N . ILE A 1 269 ? 28.829 16.400 -21.763 1.00 88.75 269 ILE A N 1
ATOM 2065 C CA . ILE A 1 269 ? 30.283 16.341 -21.574 1.00 88.75 269 ILE A CA 1
ATOM 2066 C C . ILE A 1 269 ? 30.910 16.802 -22.883 1.00 88.75 269 ILE A C 1
ATOM 2068 O O . ILE A 1 269 ? 31.887 17.572 -22.839 1.00 88.75 269 ILE A O 1
#

Sequence (269 aa):
MEIIKIEPFKGRNIYSHRPVIRAAADLGELYDTPTRQIRDFNERLLQMLPGLAKHVCSLGYEGGFAERLAEGTYLAHVAEHMVLELQGILGFDVHYGKTRAADAPSIYHIIFEYKNEKAATECLLAVSDMINMLIAGKLPDIEKIKEHLAKVAAESGMGPSTEALFEEARRRDIPVVCLEHSSVLRLGTGKYTRYLEASLTDSCSCVAVDMAGNKHLTKIKLSEAGIPVPRGDVAYTFRSASAIASAIGWPVAVKPFDANQGKGVFTNI

Solvent-accessible surface area (backbone atoms only — not comparable to full-atom values): 15167 Å² total; per-residue (Å²): 85,47,81,78,42,80,45,80,36,91,39,70,54,99,88,37,80,51,28,30,35,42,30,36,33,36,36,59,92,49,44,86,45,37,41,64,77,42,80,68,38,63,62,53,48,43,70,76,43,57,67,51,49,50,32,61,40,97,77,74,39,78,23,33,36,42,52,42,44,69,76,34,39,46,64,59,57,50,45,40,54,50,31,42,47,52,41,41,75,71,68,43,95,53,84,56,63,51,64,44,78,49,95,50,85,35,32,29,36,33,30,36,46,50,91,45,71,65,36,47,50,52,35,46,54,51,41,37,51,41,51,44,33,38,74,72,72,44,82,72,65,61,66,63,51,49,54,53,46,48,50,45,36,65,74,60,46,66,51,72,61,29,42,53,52,52,54,52,31,52,76,68,73,38,50,70,45,73,44,86,85,48,54,34,36,38,36,47,58,78,97,61,50,43,48,28,47,48,89,46,51,74,82,62,52,68,66,60,53,54,41,65,48,26,51,62,58,37,46,50,56,38,46,77,72,70,41,89,68,84,86,82,82,92,58,94,44,70,70,50,40,53,52,52,41,65,74,72,44,80,66,43,70,50,60,57,54,72,56,65,92,68,52,74,57,45,69,79,95

Mean predicted aligned error: 6.56 Å

Secondary structure (DSSP, 8-state):
-EEEEEEEE-SS-SS-SS-EEEEEEE-GGGTT--GGGSTTHHHHHHHH-GGGGG---TT-STTHHHHHHHH---HHHHHHHHHHHHHHHTT-----EEEEE-SSTTEEEEEEE-SSHHHHHHHHHHHHHHHHHHHTT----HHHHHHHHHHHHHHHSPPHHHHHHHHHHHHTT--EEE-TTSSEEEESSGGG-EEEETTEETTS-HHHHHHHH-HHHHHHHHHHTT---------SSHHHHHHHHHHH-SS--B--SS--TTTT-B---

Foldseek 3Di:
DAWPDKAWDCACDPQDRATKIKTKDFQPPCLVPFLCNQPCLLVLLCVLQVCQCQADDPVGGGRVSNVCNNVTDGLLVVLLSQLVSLCVLLVDDWRDWDKDDDPDSRIIIIMTHDDFPQLSVLSSVVSVVQSVCVSVVHHDPSVVSSVVSNVRCVQQDADPQLVVVQVVCVVVVWDWDDPGSFQWIWTHDDPPTWIDRRPRTPVDDPVNVQCVLQQQSVQVVCVVVVHDDQQDDDDPDPVRVVVSDVVSDDDDWDDDRRDDDCPRIDGRD

Radius of gyration: 26.74 Å; Cα contacts (8 Å, |Δi|>4): 407; chains: 1; bounding box: 67×41×74 Å

Nearest PDB structures (foldseek):
  7waf-assembly1_B  TM=8.017E-01  e=1.932E-19  Trichodesmium erythraeum IMS101
  7wae-assembly1_C  TM=8.080E-01  e=4.470E-19  Trichodesmium erythraeum IMS101
  7txv-assembly1_A  TM=7.952E-01  e=2.858E-19  Synechocystis sp. PCC 6714
  7lg5-assembly1_A  TM=7.748E-01  e=2.556E-19  Synechocystis sp. PCC 6714
  7lgj-assembly1_A  TM=7.699E-01  e=5.589E-19  Synechocystis sp. PCC 6714